Protein 5VXE (pdb70)

Secondary structure (DSSP, 8-state):
----GGGGS-SSEEEEEEEEEE-SEEEEHHHHHHHHHHHHHHHT--S-IIIIII--SEEEE-SS---HHHHHHHHHHHHHHHHT--GGG--EEEE--S--S-SSS-HHHHHHHHHT--TT-EEEE--BTBTHHHHHHHHHHHHHHHTS-SEEEEEEEE--HHHHHHHHHHT---HHHHHHHHGGGGB--EEEEEEEEEGGGSTTPPEEEEEEEEE-GGGTT---HHHHHHHHHHHHHHHHHHHHHH---GGG-SEEEE----HHHHHHHHHHHT--GGGB---HHHH-B-GGGHHHHHHHHHHHTT---TT-EEEEEEEETTTEEEEEEEE-

CATH classification: 3.40.47.10 (+1 more: 3.40.47.10)

Organism: Xanthomonas campestris pv. campestris (strain ATCC 33913 / DSM 3586 / NCPPB 528 / LMG 568 / P 25) (NCBI:txid190485)

InterPro domains:
  IPR013747 Beta-ketoacyl-[acyl-carrier-protein] synthase III, C-terminal [PF08541] (253-334)
  IPR013751 Beta-ketoacyl-[acyl-carrier-protein] synthase III, N-terminal [PF08545] (117-195)
  IPR016039 Thiolase-like [G3DSA:3.40.47.10] (1-198)
  IPR016039 Thiolase-like [G3DSA:3.40.47.10] (199-338)
  IPR016039 Thiolase-like [SSF53901] (46-338)

Structure (mmCIF, N/CA/C/O backbone):
data_5VXE
#
_entry.id   5VXE
#
_cell.length_a   89.965
_cell.length_b   89.965
_cell.length_c   69.577
_cell.angle_alpha   90.000
_cell.angle_beta   90.000
_cell.angle_gamma   120.000
#
_symmetry.space_group_name_H-M   'P 32 2 1'
#
loop_
_entity.id
_entity.type
_entity.pdbx_description
1 polymer '3-oxoacyl-[ACP] synthase III'
2 non-polymer '(2S, 3R)-3-HYDROXY-4-OXO-7,10-TRANS,TRANS-DODECADIENAMIDE'
3 non-polymer GLYCEROL
4 non-polymer 'MANGANESE (II) ION'
5 water water
#
loop_
_atom_site.group_PDB
_atom_site.id
_atom_site.type_symbol
_atom_site.label_atom_id
_atom_site.label_alt_id
_atom_site.label_comp_id
_atom_site.label_asym_id
_atom_site.label_entity_id
_atom_site.label_seq_id
_atom_site.pdbx_PDB_ins_code
_atom_site.Cartn_x
_atom_site.Cartn_y
_atom_site.Cartn_z
_atom_site.occupancy
_atom_site.B_iso_or_equiv
_atom_site.auth_seq_id
_atom_site.auth_comp_id
_atom_site.auth_asym_id
_atom_site.auth_atom_id
_atom_site.pdbx_PDB_model_num
ATOM 1 N N . LEU A 1 14 ? 45.739 -58.971 19.469 1.00 54.68 14 LEU A N 1
ATOM 2 C CA . LEU A 1 14 ? 46.946 -58.326 20.189 1.00 55.71 14 LEU A CA 1
ATOM 3 C C . LEU A 1 14 ? 47.399 -57.002 19.541 1.00 52.59 14 LEU A C 1
ATOM 4 O O . LEU A 1 14 ? 47.505 -55.993 20.196 1.00 55.60 14 LEU A O 1
ATOM 9 N N . VAL A 1 15 ? 47.759 -57.084 18.275 1.00 45.96 15 VAL A N 1
ATOM 10 C CA . VAL A 1 15 ? 48.059 -55.925 17.466 1.00 42.02 15 VAL A CA 1
ATOM 11 C C . VAL A 1 15 ? 46.779 -55.276 16.903 1.00 37.77 15 VAL A C 1
ATOM 12 O O . VAL A 1 15 ? 46.113 -55.952 16.109 1.00 39.08 15 VAL A O 1
ATOM 16 N N . PRO A 1 16 ? 46.465 -53.997 17.248 1.00 36.63 16 PRO A N 1
ATOM 17 C CA . PRO A 1 16 ? 45.362 -53.363 16.566 1.00 33.53 16 PRO A CA 1
ATOM 18 C C . PRO A 1 16 ? 45.402 -53.286 15.024 1.00 34.98 16 PRO A C 1
ATOM 19 O O . PRO A 1 16 ? 46.432 -53.035 14.420 1.00 32.19 16 PRO A O 1
ATOM 23 N N . ARG A 1 17 ? 44.193 -53.432 14.443 1.00 31.36 17 ARG A N 1
ATOM 24 C CA . ARG A 1 17 ? 43.964 -53.275 13.028 1.00 30.79 17 ARG A CA 1
ATOM 25 C C . ARG A 1 17 ? 42.658 -52.450 12.951 1.00 28.86 17 ARG A C 1
ATOM 26 O O . ARG A 1 17 ? 41.761 -52.507 13.801 1.00 29.85 17 ARG A O 1
ATOM 34 N N . GLY A 1 18 ? 42.569 -51.641 11.901 1.00 25.12 18 GLY A N 1
ATOM 35 C CA . GLY A 1 18 ? 41.370 -50.933 11.662 1.00 26.16 18 GLY A CA 1
ATOM 36 C C . GLY A 1 18 ? 40.111 -51.680 11.712 1.00 28.41 18 GLY A C 1
ATOM 37 O O . GLY A 1 18 ? 39.129 -51.251 12.387 1.00 30.07 18 GLY A O 1
ATOM 38 N N . SER A 1 19 ? 40.109 -52.848 11.123 1.00 27.23 19 SER A N 1
ATOM 39 C CA . SER A 1 19 ? 38.911 -53.531 11.014 1.00 32.66 19 SER A CA 1
ATOM 40 C C . SER A 1 19 ? 38.422 -53.969 12.357 1.00 32.83 19 SER A C 1
ATOM 41 O O . SER A 1 19 ? 37.214 -54.398 12.489 1.00 34.66 19 SER A O 1
ATOM 44 N N . HIS A 1 20 ? 39.299 -53.974 13.375 1.00 30.31 20 HIS A N 1
ATOM 45 C CA . HIS A 1 20 ? 38.862 -54.503 14.626 1.00 30.26 20 HIS A CA 1
ATOM 46 C C . HIS A 1 20 ? 37.728 -53.790 15.243 1.00 31.37 20 HIS A C 1
ATOM 47 O O . HIS A 1 20 ? 37.006 -54.451 16.049 1.00 36.81 20 HIS A O 1
ATOM 54 N N . MET A 1 21 ? 37.600 -52.511 15.054 1.00 30.04 21 MET A N 1
ATOM 55 C CA . MET A 1 21 ? 36.572 -51.799 15.743 1.00 34.90 21 MET A CA 1
ATOM 56 C C . MET A 1 21 ? 35.199 -51.872 15.043 1.00 29.52 21 MET A C 1
ATOM 57 O O . MET A 1 21 ? 34.218 -51.308 15.559 1.00 32.55 21 MET A O 1
ATOM 62 N N . LEU A 1 22 ? 35.201 -52.448 13.856 1.00 27.98 22 LEU A N 1
ATOM 63 C CA . LEU A 1 22 ? 33.948 -52.487 13.024 1.00 27.00 22 LEU A CA 1
ATOM 64 C C . LEU A 1 22 ? 33.037 -53.495 13.758 1.00 23.30 22 LEU A C 1
ATOM 65 O O . LEU A 1 22 ? 33.481 -54.458 14.263 1.00 25.18 22 LEU A O 1
ATOM 70 N N . PHE A 1 23 ? 31.734 -53.304 13.569 1.00 22.41 23 PHE A N 1
ATOM 71 C CA . PHE A 1 23 ? 30.767 -54.240 14.076 1.00 22.63 23 PHE A CA 1
ATOM 72 C C . PHE A 1 23 ? 30.626 -55.419 13.115 1.00 22.55 23 PHE A C 1
ATOM 73 O O . PHE A 1 23 ? 30.513 -55.138 11.903 1.00 26.45 23 PHE A O 1
ATOM 81 N N . GLN A 1 24 ? 30.587 -56.556 13.700 1.00 25.39 24 GLN A N 1
ATOM 82 C CA . GLN A 1 24 ? 30.499 -57.890 13.022 1.00 28.50 24 GLN A CA 1
ATOM 83 C C . GLN A 1 24 ? 29.080 -58.405 12.945 1.00 27.69 24 GLN A C 1
ATOM 84 O O . GLN A 1 24 ? 28.790 -59.262 12.065 1.00 30.15 24 GLN A O 1
ATOM 90 N N A ASN A 1 25 ? 28.226 -58.023 13.925 0.50 24.74 25 ASN A N 1
ATOM 91 N N B ASN A 1 25 ? 28.187 -57.915 13.775 0.50 24.31 25 ASN A N 1
ATOM 92 C CA A ASN A 1 25 ? 26.948 -58.715 14.209 0.50 25.79 25 ASN A CA 1
ATOM 93 C CA B ASN A 1 25 ? 26.966 -58.625 13.965 0.50 25.55 25 ASN A CA 1
ATOM 94 C C A ASN A 1 25 ? 25.794 -57.735 14.171 0.50 22.69 25 ASN A C 1
ATOM 95 C C B ASN A 1 25 ? 25.847 -57.713 14.189 0.50 22.47 25 ASN A C 1
ATOM 96 O O A ASN A 1 25 ? 24.762 -58.044 14.807 0.50 22.49 25 ASN A O 1
ATOM 97 O O B ASN A 1 25 ? 24.932 -58.044 15.004 0.50 22.07 25 ASN A O 1
ATOM 106 N N . VAL A 1 26 ? 25.911 -56.596 13.458 1.00 21.54 26 VAL A N 1
ATOM 107 C CA . VAL A 1 26 ? 24.865 -55.605 13.523 1.00 19.49 26 VAL A CA 1
ATOM 108 C C . VAL A 1 26 ? 24.303 -55.369 12.099 1.00 20.48 26 VAL A C 1
ATOM 109 O O . VAL A 1 26 ? 25.014 -55.171 11.077 1.00 20.25 26 VAL A O 1
ATOM 113 N N . SER A 1 27 ? 23.001 -55.457 11.975 1.00 20.32 27 SER A N 1
ATOM 114 C CA . SER A 1 27 ? 22.286 -55.384 10.726 1.00 20.51 27 SER A CA 1
ATOM 115 C C . SER A 1 27 ? 21.165 -54.387 10.737 1.00 20.84 27 SER A C 1
ATOM 116 O O . SER A 1 27 ? 20.669 -53.992 11.770 1.00 20.73 27 SER A O 1
ATOM 119 N N . ILE A 1 28 ? 20.654 -54.075 9.587 1.00 21.07 28 ILE A N 1
ATOM 120 C CA . ILE A 1 28 ? 19.559 -53.182 9.402 1.00 22.10 28 ILE A CA 1
ATOM 121 C C . ILE A 1 28 ? 18.329 -54.066 9.046 1.00 23.67 28 ILE A C 1
ATOM 122 O O . ILE A 1 28 ? 18.277 -54.572 7.875 1.00 26.64 28 ILE A O 1
ATOM 127 N N . ALA A 1 29 ? 17.409 -54.227 10.007 1.00 20.57 29 ALA A N 1
ATOM 128 C CA . ALA A 1 29 ? 16.234 -55.073 9.864 1.00 22.89 29 ALA A CA 1
ATOM 129 C C . ALA A 1 29 ? 15.148 -54.408 9.028 1.00 22.60 29 ALA A C 1
ATOM 130 O O . ALA A 1 29 ? 14.356 -55.085 8.349 1.00 25.11 29 ALA A O 1
ATOM 132 N N . GLY A 1 30 ? 15.000 -53.075 9.203 1.00 21.80 30 GLY A N 1
ATOM 133 C CA . GLY A 1 30 ? 13.946 -52.337 8.604 1.00 23.63 30 GLY A CA 1
ATOM 134 C C . GLY A 1 30 ? 14.304 -50.940 8.452 1.00 22.01 30 GLY A C 1
ATOM 135 O O . GLY A 1 30 ? 15.056 -50.412 9.294 1.00 21.09 30 GLY A O 1
ATOM 136 N N . LEU A 1 31 ? 13.666 -50.246 7.494 1.00 21.28 31 LEU A N 1
ATOM 137 C CA . LEU A 1 31 ? 13.956 -48.874 7.195 1.00 22.31 31 LEU A CA 1
ATOM 138 C C . LEU A 1 31 ? 12.757 -48.218 6.561 1.00 22.66 31 LEU A C 1
ATOM 139 O O . LEU A 1 31 ? 12.123 -48.846 5.706 1.00 23.07 31 LEU A O 1
ATOM 144 N N . ALA A 1 32 ? 12.370 -46.985 6.957 1.00 20.72 32 ALA A N 1
ATOM 145 C CA . ALA A 1 32 ? 11.237 -46.306 6.322 1.00 22.65 32 ALA A CA 1
ATOM 146 C C . ALA A 1 32 ? 11.471 -44.824 6.419 1.00 22.17 32 ALA A C 1
ATOM 147 O O . ALA A 1 32 ? 12.275 -44.323 7.286 1.00 21.38 32 ALA A O 1
ATOM 149 N N . HIS A 1 33 ? 10.789 -44.086 5.570 1.00 22.87 33 HIS A N 1
ATOM 150 C CA . HIS A 1 33 ? 10.701 -42.686 5.635 1.00 23.11 33 HIS A CA 1
ATOM 151 C C . HIS A 1 33 ? 9.371 -42.174 5.395 1.00 23.57 33 HIS A C 1
ATOM 152 O O . HIS A 1 33 ? 8.478 -42.955 4.857 1.00 24.49 33 HIS A O 1
ATOM 159 N N . ILE A 1 34 ? 9.153 -40.899 5.794 1.00 22.83 34 ILE A N 1
ATOM 160 C CA . ILE A 1 34 ? 7.912 -40.181 5.602 1.00 24.94 34 ILE A CA 1
ATOM 161 C C . ILE A 1 34 ? 8.252 -38.927 4.913 1.00 26.37 34 ILE A C 1
ATOM 162 O O . ILE A 1 34 ? 9.089 -38.139 5.278 1.00 25.89 34 ILE A O 1
ATOM 167 N N . ASP A 1 35 ? 7.628 -38.793 3.710 1.00 27.66 35 ASP A N 1
ATOM 168 C CA . ASP A 1 35 ? 7.708 -37.504 2.981 1.00 28.00 35 ASP A CA 1
ATOM 169 C C . ASP A 1 35 ? 6.703 -36.564 3.548 1.00 28.13 35 ASP A C 1
ATOM 170 O O . ASP A 1 35 ? 5.473 -36.966 3.621 1.00 28.23 35 ASP A O 1
ATOM 175 N N . ALA A 1 36 ? 7.051 -35.355 3.928 1.00 26.24 36 ALA A N 1
ATOM 176 C CA . ALA A 1 36 ? 6.040 -34.434 4.384 1.00 28.01 36 ALA A CA 1
ATOM 177 C C . ALA A 1 36 ? 5.195 -34.038 3.158 1.00 31.26 36 ALA A C 1
ATOM 178 O O . ALA A 1 36 ? 5.733 -33.993 2.054 1.00 29.69 36 ALA A O 1
ATOM 180 N N . PRO A 1 37 ? 3.884 -33.779 3.364 1.00 30.62 37 PRO A N 1
ATOM 181 C CA . PRO A 1 37 ? 3.002 -33.754 2.180 1.00 34.70 37 PRO A CA 1
ATOM 182 C C . PRO A 1 37 ? 2.999 -32.497 1.383 1.00 37.60 37 PRO A C 1
ATOM 183 O O . PRO A 1 37 ? 2.709 -32.554 0.163 1.00 41.80 37 PRO A O 1
ATOM 187 N N . HIS A 1 38 ? 3.242 -31.372 2.001 1.00 35.51 38 HIS A N 1
ATOM 188 C CA . HIS A 1 38 ? 2.940 -30.115 1.395 1.00 38.91 38 HIS A CA 1
ATOM 189 C C . HIS A 1 38 ? 4.171 -29.456 0.633 1.00 38.94 38 HIS A C 1
ATOM 190 O O . HIS A 1 38 ? 5.162 -29.251 1.228 1.00 36.74 38 HIS A O 1
ATOM 197 N N . THR A 1 39 ? 4.006 -29.107 -0.650 1.00 38.07 39 THR A N 1
ATOM 198 C CA . THR A 1 39 ? 5.058 -28.459 -1.353 1.00 40.99 39 THR A CA 1
ATOM 199 C C . THR A 1 39 ? 4.968 -26.963 -1.259 1.00 41.06 39 THR A C 1
ATOM 200 O O . THR A 1 39 ? 3.957 -26.394 -1.693 1.00 41.37 39 THR A O 1
ATOM 204 N N . LEU A 1 40 ? 6.045 -26.327 -0.864 1.00 40.70 40 LEU A N 1
ATOM 205 C CA . LEU A 1 40 ? 6.193 -24.933 -0.825 1.00 41.31 40 LEU A CA 1
ATOM 206 C C . LEU A 1 40 ? 7.394 -24.578 -1.754 1.00 43.02 40 LEU A C 1
ATOM 207 O O . LEU A 1 40 ? 8.509 -25.013 -1.573 1.00 39.17 40 LEU A O 1
ATOM 212 N N . THR A 1 41 ? 7.094 -23.897 -2.854 1.00 44.69 41 THR A N 1
ATOM 213 C CA . THR A 1 41 ? 8.089 -23.536 -3.889 1.00 43.84 41 THR A CA 1
ATOM 214 C C . THR A 1 41 ? 8.900 -22.335 -3.468 1.00 44.20 41 THR A C 1
ATOM 215 O O . THR A 1 41 ? 8.517 -21.527 -2.614 1.00 41.21 41 THR A O 1
ATOM 219 N N . SER A 1 42 ? 10.159 -22.246 -3.970 1.00 42.81 42 SER A N 1
ATOM 220 C CA . SER A 1 42 ? 10.962 -21.044 -3.589 1.00 45.57 42 SER A CA 1
ATOM 221 C C . SER A 1 42 ? 10.380 -19.718 -4.290 1.00 49.73 42 SER A C 1
ATOM 222 O O . SER A 1 42 ? 10.520 -18.551 -3.799 1.00 48.61 42 SER A O 1
ATOM 225 N N . LYS A 1 43 ? 9.669 -20.010 -5.369 1.00 51.21 43 LYS A N 1
ATOM 226 C CA . LYS A 1 43 ? 8.967 -18.933 -6.228 1.00 57.15 43 LYS A CA 1
ATOM 227 C C . LYS A 1 43 ? 7.948 -18.221 -5.348 1.00 58.36 43 LYS A C 1
ATOM 228 O O . LYS A 1 43 ? 7.836 -16.965 -5.369 1.00 63.77 43 LYS A O 1
ATOM 234 N N . GLU A 1 44 ? 7.209 -19.027 -4.557 1.00 56.00 44 GLU A N 1
ATOM 235 C CA . GLU A 1 44 ? 6.127 -18.452 -3.790 1.00 57.07 44 GLU A CA 1
ATOM 236 C C . GLU A 1 44 ? 6.798 -17.681 -2.616 1.00 56.63 44 GLU A C 1
ATOM 237 O O . GLU A 1 44 ? 6.406 -16.652 -2.198 1.00 55.04 44 GLU A O 1
ATOM 243 N N . ILE A 1 45 ? 7.814 -18.239 -2.003 1.00 51.14 45 ILE A N 1
ATOM 244 C CA . ILE A 1 45 ? 8.483 -17.517 -0.891 1.00 50.49 45 ILE A CA 1
ATOM 245 C C . ILE A 1 45 ? 8.979 -16.142 -1.400 1.00 54.34 45 ILE A C 1
ATOM 246 O O . ILE A 1 45 ? 8.970 -15.115 -0.676 1.00 55.49 45 ILE A O 1
ATOM 251 N N . ASN A 1 46 ? 9.507 -16.190 -2.607 1.00 56.36 46 ASN A N 1
ATOM 252 C CA . ASN A 1 46 ? 10.203 -15.031 -3.153 1.00 58.07 46 ASN A CA 1
ATOM 253 C C . ASN A 1 46 ? 9.205 -13.868 -3.347 1.00 61.74 46 ASN A C 1
ATOM 254 O O . ASN A 1 46 ? 9.581 -12.686 -3.239 1.00 66.15 4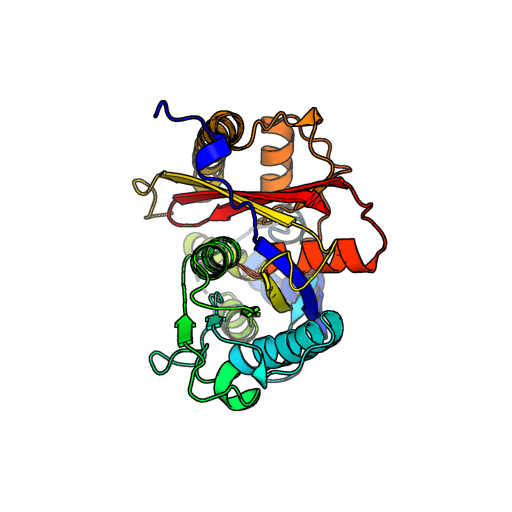6 ASN A O 1
ATOM 259 N N . GLU A 1 47 ? 7.982 -14.206 -3.663 1.00 63.62 47 GLU A N 1
ATOM 260 C CA . GLU A 1 47 ? 6.964 -13.143 -3.827 1.00 72.64 47 GLU A CA 1
ATOM 261 C C . GLU A 1 47 ? 6.667 -12.477 -2.476 1.00 70.75 47 GLU A C 1
ATOM 262 O O . GLU A 1 47 ? 6.369 -11.320 -2.359 1.00 74.16 47 GLU A O 1
ATOM 268 N N . ARG A 1 48 ? 6.773 -13.231 -1.437 1.00 69.53 48 ARG A N 1
ATOM 269 C CA . ARG A 1 48 ? 6.552 -12.679 -0.128 1.00 72.01 48 ARG A CA 1
ATOM 270 C C . ARG A 1 48 ? 7.762 -11.843 0.277 1.00 68.70 48 ARG A C 1
ATOM 271 O O . ARG A 1 48 ? 7.610 -10.792 0.921 1.00 71.18 48 ARG A O 1
ATOM 279 N N . LEU A 1 49 ? 8.968 -12.253 -0.173 1.00 62.49 49 LEU A N 1
ATOM 280 C CA . LEU A 1 49 ? 10.131 -11.525 0.196 1.00 59.61 49 LEU A CA 1
ATOM 281 C C . LEU A 1 49 ? 10.423 -10.316 -0.769 1.00 63.28 49 LEU A C 1
ATOM 282 O O . LEU A 1 49 ? 11.326 -9.537 -0.423 1.00 61.38 49 LEU A O 1
ATOM 287 N N . GLN A 1 50 ? 9.752 -10.281 -1.934 1.00 65.00 50 GLN A N 1
ATOM 288 C CA . GLN A 1 50 ? 10.126 -9.339 -3.018 1.00 71.06 50 GLN A CA 1
ATOM 289 C C . GLN A 1 50 ? 10.321 -7.963 -2.471 1.00 72.97 50 GLN A C 1
ATOM 290 O O . GLN A 1 50 ? 11.434 -7.448 -2.527 1.00 69.75 50 GLN A O 1
ATOM 296 N N . PRO A 1 51 ? 9.275 -7.421 -1.837 1.00 70.03 51 PRO A N 1
ATOM 297 C CA . PRO A 1 51 ? 9.401 -6.024 -1.434 1.00 75.49 51 PRO A CA 1
ATOM 298 C C . PRO A 1 51 ? 10.651 -5.759 -0.542 1.00 76.85 51 PRO A C 1
ATOM 299 O O . PRO A 1 51 ? 11.301 -4.705 -0.701 1.00 76.59 51 PRO A O 1
ATOM 303 N N . THR A 1 52 ? 11.049 -6.719 0.308 1.00 72.25 52 THR A N 1
ATOM 304 C CA . THR A 1 52 ? 12.298 -6.533 1.118 1.00 72.77 52 THR A CA 1
ATOM 305 C C . THR A 1 52 ? 13.653 -6.863 0.285 1.00 74.61 52 THR A C 1
ATOM 306 O O . THR A 1 52 ? 14.801 -6.313 0.582 1.00 76.54 52 THR A O 1
ATOM 310 N N . TYR A 1 53 ? 13.526 -7.724 -0.758 1.00 74.12 53 TYR A N 1
ATOM 311 C CA . TYR A 1 53 ? 14.586 -7.821 -1.813 1.00 71.54 53 TYR A CA 1
ATOM 312 C C . TYR A 1 53 ? 14.747 -6.365 -2.356 1.00 73.52 53 TYR A C 1
ATOM 313 O O . TYR A 1 53 ? 15.866 -5.811 -2.383 1.00 79.35 53 TYR A O 1
ATOM 322 N N . ASP A 1 54 ? 13.626 -5.754 -2.701 1.00 74.55 54 ASP A N 1
ATOM 323 C CA . ASP A 1 54 ? 13.631 -4.393 -3.337 1.00 74.51 54 ASP A CA 1
ATOM 324 C C . ASP A 1 54 ? 14.256 -3.368 -2.431 1.00 77.12 54 ASP A C 1
ATOM 325 O O . ASP A 1 54 ? 15.315 -2.863 -2.776 1.00 84.35 54 ASP A O 1
ATOM 330 N N . ARG A 1 55 ? 13.673 -3.142 -1.260 1.00 82.27 55 ARG A N 1
ATOM 331 C CA . ARG A 1 55 ? 14.214 -2.272 -0.150 1.00 86.09 55 ARG A CA 1
ATOM 332 C C . ARG A 1 55 ? 15.714 -2.447 0.174 1.00 84.94 55 ARG A C 1
ATOM 333 O O . ARG A 1 55 ? 16.453 -1.431 0.243 1.00 87.10 55 ARG A O 1
ATOM 341 N N . LEU A 1 56 ? 16.211 -3.687 0.329 1.00 82.18 56 LEU A N 1
ATOM 342 C CA . LEU A 1 56 ? 17.647 -3.821 0.609 1.00 78.22 56 LEU A CA 1
ATOM 343 C C . LEU A 1 56 ? 18.500 -3.590 -0.637 1.00 76.60 56 LEU A C 1
ATOM 344 O O . LEU A 1 56 ? 19.712 -3.481 -0.499 1.00 73.45 56 LEU A O 1
ATOM 349 N N . GLY A 1 57 ? 17.886 -3.543 -1.838 1.00 77.03 57 GLY A N 1
ATOM 350 C CA . GLY A 1 57 ? 18.590 -3.473 -3.121 1.00 78.02 57 GLY A CA 1
ATOM 351 C C . GLY A 1 57 ? 19.381 -4.705 -3.554 1.00 76.05 57 GLY A C 1
ATOM 352 O O . GLY A 1 57 ? 20.534 -4.602 -4.024 1.00 71.68 57 GLY A O 1
ATOM 353 N N . ILE A 1 58 ? 18.797 -5.894 -3.354 1.00 75.81 58 ILE A N 1
ATOM 354 C CA . ILE A 1 58 ? 19.441 -7.177 -3.666 1.00 73.74 58 ILE A CA 1
ATOM 355 C C . ILE A 1 58 ? 18.610 -7.876 -4.775 1.00 74.81 58 ILE A C 1
ATOM 356 O O . ILE A 1 58 ? 17.466 -8.298 -4.552 1.00 78.81 58 ILE A O 1
ATOM 361 N N . LYS A 1 59 ? 19.217 -7.994 -5.966 1.00 73.65 59 LYS A N 1
ATOM 362 C CA . LYS A 1 59 ? 18.521 -8.479 -7.184 1.00 75.49 59 LYS A CA 1
ATOM 363 C C . LYS A 1 59 ? 18.671 -9.989 -7.501 1.00 71.37 59 LYS A C 1
ATOM 364 O O . LYS A 1 59 ? 18.159 -10.506 -8.522 1.00 70.96 59 LYS A O 1
ATOM 370 N N . THR A 1 60 ? 19.400 -10.666 -6.603 1.00 66.17 60 THR A N 1
ATOM 371 C CA . THR A 1 60 ? 19.833 -12.046 -6.715 1.00 59.80 60 THR A CA 1
ATOM 372 C C . THR A 1 60 ? 18.728 -12.944 -6.039 1.00 59.81 60 THR A C 1
ATOM 373 O O . THR A 1 60 ? 18.380 -12.616 -4.884 1.00 57.42 60 THR A O 1
ATOM 377 N N . ASP A 1 61 ? 18.192 -13.983 -6.752 1.00 57.77 61 ASP A N 1
ATOM 378 C CA . ASP A 1 61 ? 17.364 -15.097 -6.135 1.00 55.00 61 ASP A CA 1
ATOM 379 C C . ASP A 1 61 ? 18.339 -15.954 -5.285 1.00 51.57 61 ASP A C 1
ATOM 380 O O . ASP A 1 61 ? 18.950 -16.938 -5.762 1.00 50.73 61 ASP A O 1
ATOM 385 N N . VAL A 1 62 ? 18.549 -15.540 -4.013 1.00 49.93 62 VAL A N 1
ATOM 386 C CA . VAL A 1 62 ? 19.485 -16.246 -3.179 1.00 48.33 62 VAL A CA 1
ATOM 387 C C . VAL A 1 62 ? 19.109 -17.722 -2.979 1.00 45.01 62 VAL A C 1
ATOM 388 O O . VAL A 1 62 ? 19.978 -18.533 -3.108 1.00 41.76 62 VAL A O 1
ATOM 392 N N . LEU A 1 63 ? 17.855 -18.056 -2.739 1.00 44.50 63 LEU A N 1
ATOM 393 C CA . LEU A 1 63 ? 17.382 -19.464 -2.525 1.00 43.68 63 LEU A CA 1
ATOM 394 C C . LEU A 1 63 ? 17.444 -20.231 -3.832 1.00 44.19 63 LEU A C 1
ATOM 395 O O . LEU A 1 63 ? 18.016 -21.310 -3.879 1.00 41.30 63 LEU A O 1
ATOM 400 N N . GLY A 1 64 ? 16.889 -19.716 -4.872 1.00 43.74 64 GLY A N 1
ATOM 401 C CA . GLY A 1 64 ? 16.853 -20.485 -6.148 1.00 46.07 64 GLY A CA 1
ATOM 402 C C . GLY A 1 64 ? 18.186 -20.581 -6.957 1.00 45.91 64 GLY A C 1
ATOM 403 O O . GLY A 1 64 ? 18.584 -21.693 -7.476 1.00 45.64 64 GLY A O 1
ATOM 404 N N A ASP A 1 65 ? 18.897 -19.441 -6.963 0.70 47.29 65 ASP A N 1
ATOM 405 N N B ASP A 1 65 ? 18.975 -19.516 -7.062 0.30 46.79 65 ASP A N 1
ATOM 406 C CA A ASP A 1 65 ? 20.132 -19.295 -7.732 0.70 48.08 65 ASP A CA 1
ATOM 407 C CA B ASP A 1 65 ? 20.255 -19.726 -7.775 0.30 46.51 65 ASP A CA 1
ATOM 408 C C A ASP A 1 65 ? 21.496 -19.484 -7.007 0.70 46.17 65 ASP A C 1
ATOM 409 C C B ASP A 1 65 ? 21.542 -19.382 -7.020 0.30 45.30 65 ASP A C 1
ATOM 410 O O A ASP A 1 65 ? 22.514 -19.754 -7.647 0.70 48.49 65 ASP A O 1
ATOM 411 O O B ASP A 1 65 ? 22.540 -19.154 -7.666 0.30 46.13 65 ASP A O 1
ATOM 420 N N . VAL A 1 66 ? 21.544 -19.370 -5.679 1.00 44.41 66 VAL A N 1
ATOM 421 C CA . VAL A 1 66 ? 22.786 -19.526 -4.909 1.00 41.01 66 VAL A CA 1
ATOM 422 C C . VAL A 1 66 ? 22.606 -20.916 -4.242 1.00 39.25 66 VAL A C 1
ATOM 423 O O . VAL A 1 66 ? 23.333 -21.843 -4.537 1.00 38.66 66 VAL A O 1
ATOM 427 N N . ALA A 1 67 ? 21.577 -21.074 -3.410 1.00 39.05 67 ALA A N 1
ATOM 428 C CA . ALA A 1 67 ? 21.311 -22.416 -2.724 1.00 37.07 67 ALA A CA 1
ATOM 429 C C . ALA A 1 67 ? 20.907 -23.553 -3.679 1.00 36.09 67 ALA A C 1
ATOM 430 O O . ALA A 1 67 ? 21.239 -24.726 -3.388 1.00 38.80 67 ALA A O 1
ATOM 432 N N . GLY A 1 68 ? 20.168 -23.273 -4.766 1.00 38.29 68 GLY A N 1
ATOM 433 C CA . GLY A 1 68 ? 19.658 -24.426 -5.597 1.00 36.22 68 GLY A CA 1
ATOM 434 C C . GLY A 1 68 ? 18.457 -25.248 -5.128 1.00 37.09 68 GLY A C 1
ATOM 435 O O . GLY A 1 68 ? 18.318 -26.460 -5.408 1.00 36.70 68 GLY A O 1
ATOM 436 N N . ILE A 1 69 ? 17.581 -24.576 -4.386 1.00 38.38 69 ILE A N 1
ATOM 437 C CA . ILE A 1 69 ? 16.407 -25.210 -3.858 1.00 35.69 69 ILE A CA 1
ATOM 438 C C . ILE A 1 69 ? 15.268 -24.653 -4.605 1.00 37.95 69 ILE A C 1
ATOM 439 O O . ILE A 1 69 ? 14.965 -23.462 -4.442 1.00 38.39 69 ILE A O 1
ATOM 444 N N . HIS A 1 70 ? 14.559 -25.551 -5.264 1.00 38.09 70 HIS A N 1
ATOM 445 C CA . HIS A 1 70 ? 13.335 -25.212 -5.975 1.00 41.76 70 HIS A CA 1
ATOM 446 C C . HIS A 1 70 ? 12.099 -25.257 -5.101 1.00 39.94 70 HIS A C 1
ATOM 447 O O . HIS A 1 70 ? 11.142 -24.512 -5.347 1.00 40.92 70 HIS A O 1
ATOM 454 N N . ALA A 1 71 ? 12.093 -26.191 -4.082 1.00 37.86 71 ALA A N 1
ATOM 455 C CA . ALA A 1 71 ? 10.973 -26.384 -3.226 1.00 35.67 71 ALA A CA 1
ATOM 456 C C . ALA A 1 71 ? 11.443 -27.152 -1.994 1.00 34.87 71 ALA A C 1
ATOM 457 O O . ALA A 1 71 ? 12.514 -27.731 -2.008 1.00 34.02 71 ALA A O 1
ATOM 459 N N . ARG A 1 72 ? 10.608 -27.099 -0.981 1.00 33.35 72 ARG A N 1
ATOM 460 C CA . ARG A 1 72 ? 10.816 -27.918 0.236 1.00 31.44 72 ARG A CA 1
ATOM 461 C C . ARG A 1 72 ? 9.451 -28.495 0.604 1.00 31.19 72 ARG A C 1
ATOM 462 O O . ARG A 1 72 ? 8.376 -27.983 0.141 1.00 33.05 72 ARG A O 1
ATOM 470 N N . ARG A 1 73 ? 9.453 -29.577 1.407 1.00 32.30 73 ARG A N 1
ATOM 471 C CA . ARG A 1 73 ? 8.219 -30.079 1.927 1.00 30.87 73 ARG A CA 1
ATOM 472 C C . ARG A 1 73 ? 7.906 -29.590 3.344 1.00 30.32 73 ARG A C 1
ATOM 473 O O . ARG A 1 73 ? 8.843 -29.566 4.183 1.00 28.78 73 ARG A O 1
ATOM 481 N N . LEU A 1 74 ? 6.594 -29.284 3.590 1.00 29.26 74 LEU A N 1
ATOM 482 C CA . LEU A 1 74 ? 6.186 -28.845 4.900 1.00 29.31 74 LEU A CA 1
ATOM 483 C C . LEU A 1 74 ? 5.091 -29.755 5.368 1.00 27.37 74 LEU A C 1
ATOM 484 O O . LEU A 1 74 ? 4.541 -30.538 4.552 1.00 31.28 74 LEU A O 1
ATOM 489 N N . TRP A 1 75 ? 4.824 -29.853 6.660 1.00 26.36 75 TRP A N 1
ATOM 490 C CA . TRP A 1 75 ? 3.667 -30.570 7.183 1.00 26.00 75 TRP A CA 1
ATOM 491 C C . TRP A 1 75 ? 2.342 -29.719 6.874 1.00 28.84 75 TRP A C 1
ATOM 492 O O . TRP A 1 75 ? 2.427 -28.551 6.806 1.00 30.79 75 TRP A O 1
ATOM 503 N N . ASP A 1 76 ? 1.209 -30.371 6.690 1.00 29.63 76 ASP A N 1
ATOM 504 C CA . ASP A 1 76 ? -0.064 -29.686 6.464 1.00 31.13 76 ASP A CA 1
ATOM 505 C C . ASP A 1 76 ? -0.642 -29.282 7.805 1.00 30.99 76 ASP A C 1
ATOM 506 O O . ASP A 1 76 ? -1.507 -28.338 7.850 1.00 33.42 76 ASP A O 1
ATOM 511 N N . GLN A 1 77 ? -0.325 -29.977 8.870 1.00 28.54 77 GLN A N 1
ATOM 512 C CA . GLN A 1 77 ? -0.915 -29.753 10.202 1.00 30.21 77 GLN A CA 1
ATOM 513 C C . GLN A 1 77 ? 0.177 -29.515 11.239 1.00 27.14 77 GLN A C 1
ATOM 514 O O . GLN A 1 77 ? 1.321 -29.420 10.899 1.00 28.86 77 GLN A O 1
ATOM 520 N N . ASP A 1 78 ? -0.232 -29.266 12.439 1.00 27.98 78 ASP A N 1
ATOM 521 C CA . ASP A 1 78 ? 0.807 -29.017 13.524 1.00 27.90 78 ASP A CA 1
ATOM 522 C C . ASP A 1 78 ? 1.405 -30.346 14.051 1.00 25.28 78 ASP A C 1
ATOM 523 O O . ASP A 1 78 ? 1.105 -30.741 15.148 1.00 25.33 78 ASP A O 1
ATOM 528 N N . VAL A 1 79 ? 2.219 -30.912 13.190 1.00 25.68 79 VAL A N 1
ATOM 529 C CA . VAL A 1 79 ? 2.873 -32.141 13.500 1.00 25.47 79 VAL A CA 1
ATOM 530 C C . VAL A 1 79 ? 4.057 -31.918 14.448 1.00 25.47 79 VAL A C 1
ATOM 531 O O . VAL A 1 79 ? 4.935 -31.077 14.113 1.00 27.55 79 VAL A O 1
ATOM 535 N N . GLN A 1 80 ? 4.019 -32.661 15.548 1.00 23.82 80 GLN A N 1
ATOM 536 C CA . GLN A 1 80 ? 5.183 -32.547 16.482 1.00 24.88 80 GLN A CA 1
ATOM 537 C C . GLN A 1 80 ? 6.261 -33.490 15.940 1.00 22.87 80 GLN A C 1
ATOM 538 O O . GLN A 1 80 ? 6.015 -34.526 15.274 1.00 21.34 80 GLN A O 1
ATOM 544 N N . ALA A 1 81 ? 7.557 -33.231 16.296 1.00 19.39 81 ALA A N 1
ATOM 545 C CA . ALA A 1 81 ? 8.556 -34.153 15.959 1.00 18.62 81 ALA A CA 1
ATOM 546 C C . ALA A 1 81 ? 8.212 -35.587 16.388 1.00 15.52 81 ALA A C 1
ATOM 547 O O . ALA A 1 81 ? 8.467 -36.534 15.547 1.00 17.82 81 ALA A O 1
ATOM 549 N N . SER A 1 82 ? 7.736 -35.766 17.567 1.00 15.90 82 SER A N 1
ATOM 550 C CA . SER A 1 82 ? 7.437 -37.101 18.075 1.00 16.00 82 SER A CA 1
ATOM 551 C C . SER A 1 82 ? 6.364 -37.820 17.156 1.00 17.87 82 SER A C 1
ATOM 552 O O . SER A 1 82 ? 6.381 -39.010 17.027 1.00 16.71 82 SER A O 1
ATOM 555 N N . ASP A 1 83 ? 5.403 -37.042 16.667 1.00 17.67 83 ASP A N 1
ATOM 556 C CA . ASP A 1 83 ? 4.342 -37.664 15.777 1.00 19.19 83 ASP A CA 1
ATOM 557 C C . ASP A 1 83 ? 4.929 -38.141 14.506 1.00 18.18 83 ASP A C 1
ATOM 558 O O . ASP A 1 83 ? 4.645 -39.191 14.088 1.00 20.70 83 ASP A O 1
ATOM 563 N N . ALA A 1 84 ? 5.826 -37.377 13.877 1.00 19.43 84 ALA A N 1
ATOM 564 C CA . ALA A 1 84 ? 6.416 -37.680 12.638 1.00 20.44 84 ALA A CA 1
ATOM 565 C C . ALA A 1 84 ? 7.319 -38.906 12.854 1.00 20.60 84 ALA A C 1
ATOM 566 O O . ALA A 1 84 ? 7.407 -39.777 12.028 1.00 19.41 84 ALA A O 1
ATOM 568 N N . ALA A 1 85 ? 8.094 -38.833 13.942 1.00 18.94 85 ALA A N 1
ATOM 569 C CA . ALA A 1 85 ? 8.966 -40.003 14.272 1.00 17.57 85 ALA A CA 1
ATOM 570 C C . ALA A 1 85 ? 8.159 -41.262 14.501 1.00 16.70 85 ALA A C 1
ATOM 571 O O . ALA A 1 85 ? 8.575 -42.339 14.130 1.00 19.03 85 ALA A O 1
ATOM 573 N N . THR A 1 86 ? 7.044 -41.128 15.163 1.00 17.29 86 THR A N 1
ATOM 574 C CA . THR A 1 86 ? 6.192 -42.293 15.495 1.00 17.32 86 THR A CA 1
ATOM 575 C C . THR A 1 86 ? 5.668 -42.923 14.166 1.00 18.38 86 THR A C 1
ATOM 576 O O . THR A 1 86 ? 5.709 -44.105 13.932 1.00 20.60 86 THR A O 1
ATOM 580 N N . GLN A 1 87 ? 5.228 -42.093 13.227 1.00 19.69 87 GLN A N 1
ATOM 581 C CA . GLN A 1 87 ? 4.768 -42.555 11.921 1.00 21.50 87 GLN A CA 1
ATOM 582 C C . GLN A 1 87 ? 5.810 -43.317 11.171 1.00 22.10 87 GLN A C 1
ATOM 583 O O . GLN A 1 87 ? 5.583 -44.477 10.627 1.00 24.06 87 GLN A O 1
ATOM 589 N N . ALA A 1 88 ? 7.036 -42.726 11.128 1.00 19.52 88 ALA A N 1
ATOM 590 C CA . ALA A 1 88 ? 8.109 -43.378 10.526 1.00 19.85 88 ALA A CA 1
ATOM 591 C C . ALA A 1 88 ? 8.444 -44.721 11.205 1.00 18.51 88 ALA A C 1
ATOM 592 O O . ALA A 1 88 ? 8.679 -45.729 10.539 1.00 20.54 88 ALA A O 1
ATOM 594 N N . ALA A 1 89 ? 8.435 -44.735 12.468 1.00 18.40 89 ALA A N 1
ATOM 595 C CA . ALA A 1 89 ? 8.730 -45.980 13.277 1.00 18.01 89 ALA A CA 1
ATOM 596 C C . ALA A 1 89 ? 7.730 -47.073 13.008 1.00 18.05 89 ALA A C 1
ATOM 597 O O . ALA A 1 89 ? 8.103 -48.203 12.802 1.00 19.40 89 ALA A O 1
ATOM 599 N N . ARG A 1 90 ? 6.440 -46.722 12.951 1.00 19.25 90 ARG A N 1
ATOM 600 C CA . ARG A 1 90 ? 5.411 -47.774 12.611 1.00 21.14 90 ARG A CA 1
ATOM 601 C C . ARG A 1 90 ? 5.741 -48.436 11.268 1.00 21.19 90 ARG A C 1
ATOM 602 O O . ARG A 1 90 ? 5.641 -49.640 11.091 1.00 21.74 90 ARG A O 1
ATOM 610 N N . LYS A 1 91 ? 6.139 -47.630 10.301 1.00 22.07 91 LYS A N 1
ATOM 611 C CA . LYS A 1 91 ? 6.501 -48.108 8.946 1.00 24.47 91 LYS A CA 1
ATOM 612 C C . LYS A 1 91 ? 7.721 -48.932 8.918 1.00 22.04 91 LYS A C 1
ATOM 613 O O . LYS A 1 91 ? 7.741 -49.928 8.265 1.00 24.98 91 LYS A O 1
ATOM 619 N N . ALA A 1 92 ? 8.741 -48.518 9.718 1.00 20.51 92 ALA A N 1
ATOM 620 C CA . ALA A 1 92 ? 9.912 -49.335 9.846 1.00 19.95 92 ALA A CA 1
ATOM 621 C C . ALA A 1 92 ? 9.711 -50.706 10.528 1.00 19.75 92 ALA A C 1
ATOM 622 O O . ALA A 1 92 ? 10.349 -51.633 10.111 1.00 21.62 92 ALA A O 1
ATOM 624 N N . LEU A 1 93 ? 8.887 -50.773 11.490 1.00 20.40 93 LEU A N 1
ATOM 625 C CA . LEU A 1 93 ? 8.564 -52.046 12.127 1.00 21.88 93 LEU A CA 1
ATOM 626 C C . LEU A 1 93 ? 7.893 -52.995 11.118 1.00 24.59 93 LEU A C 1
ATOM 627 O O . LEU A 1 93 ? 8.177 -54.180 11.054 1.00 24.26 93 LEU A O 1
ATOM 632 N N . ILE A 1 94 ? 6.968 -52.404 10.326 1.00 24.41 94 ILE A N 1
ATOM 633 C CA . ILE A 1 94 ? 6.398 -53.201 9.181 1.00 27.59 94 ILE A CA 1
ATOM 634 C C . ILE A 1 94 ? 7.402 -53.699 8.211 1.00 28.53 94 ILE A C 1
ATOM 635 O O . ILE A 1 94 ? 7.397 -54.942 7.863 1.00 29.84 94 ILE A O 1
ATOM 640 N N . ASP A 1 95 ? 8.413 -52.850 7.876 1.00 26.67 95 ASP A N 1
ATOM 641 C CA . ASP A 1 95 ? 9.412 -53.203 6.974 1.00 26.92 95 ASP A CA 1
ATOM 642 C C . ASP A 1 95 ? 10.242 -54.319 7.530 1.00 27.64 95 ASP A C 1
ATOM 643 O O . ASP A 1 95 ? 10.615 -55.212 6.786 1.00 28.87 95 ASP A O 1
ATOM 648 N N . ALA A 1 96 ? 10.501 -54.341 8.842 1.00 24.36 96 ALA A N 1
ATOM 649 C CA . ALA A 1 96 ? 11.226 -55.381 9.513 1.00 25.90 96 ALA A CA 1
ATOM 650 C C . ALA A 1 96 ? 10.387 -56.573 9.878 1.00 26.64 96 ALA A C 1
ATOM 651 O O . ALA A 1 96 ? 10.945 -57.605 10.176 1.00 28.71 96 ALA A O 1
ATOM 653 N N . ASN A 1 97 ? 9.090 -56.462 9.755 1.00 29.20 97 ASN A N 1
ATOM 654 C CA . ASN A 1 97 ? 8.161 -57.557 10.029 1.00 31.02 97 ASN A CA 1
ATOM 655 C C . ASN A 1 97 ? 8.324 -57.973 11.512 1.00 33.03 97 ASN A C 1
ATOM 656 O O . ASN A 1 97 ? 8.432 -59.189 11.792 1.00 31.21 97 ASN A O 1
ATOM 661 N N . ILE A 1 98 ? 8.423 -56.971 12.440 1.00 30.24 98 ILE A N 1
ATOM 662 C CA . ILE A 1 98 ? 8.487 -57.312 13.891 1.00 31.52 98 ILE A CA 1
ATOM 663 C C . ILE A 1 98 ? 7.578 -56.442 14.641 1.00 29.87 98 ILE A C 1
ATOM 664 O O . ILE A 1 98 ? 7.186 -55.358 14.122 1.00 30.25 98 ILE A O 1
ATOM 669 N N . GLY A 1 99 ? 7.109 -56.926 15.781 1.00 26.72 99 GLY A N 1
ATOM 670 C CA . GLY A 1 99 ? 6.303 -56.082 16.558 1.00 26.57 99 GLY A CA 1
ATOM 671 C C . GLY A 1 99 ? 7.139 -55.259 17.545 1.00 25.17 99 GLY A C 1
ATOM 672 O O . GLY A 1 99 ? 8.298 -55.540 17.834 1.00 23.96 99 GLY A O 1
ATOM 673 N N . ILE A 1 100 ? 6.522 -54.250 18.084 1.00 24.01 100 ILE A N 1
ATOM 674 C CA . ILE A 1 100 ? 7.207 -53.314 19.067 1.00 22.93 100 ILE A CA 1
ATOM 675 C C . ILE A 1 100 ? 7.758 -53.966 20.270 1.00 22.67 100 ILE A C 1
ATOM 676 O O . ILE A 1 100 ? 8.742 -53.545 20.861 1.00 19.22 100 ILE A O 1
ATOM 681 N N . GLU A 1 101 ? 7.132 -55.125 20.635 1.00 22.46 101 GLU A N 1
ATOM 682 C CA . GLU A 1 101 ? 7.623 -55.887 21.832 1.00 22.93 101 GLU A CA 1
ATOM 683 C C . GLU A 1 101 ? 9.119 -56.362 21.748 1.00 22.94 101 GLU A C 1
ATOM 684 O O . GLU A 1 101 ? 9.756 -56.601 22.761 1.00 25.63 101 GLU A O 1
ATOM 690 N N . LYS A 1 102 ? 9.655 -56.415 20.555 1.00 21.98 102 LYS A N 1
ATOM 691 C CA . LYS A 1 102 ? 10.982 -56.871 20.308 1.00 23.18 102 LYS A CA 1
ATOM 692 C C . LYS A 1 102 ? 11.990 -55.757 20.549 1.00 21.33 102 LYS A C 1
ATOM 693 O O . LYS A 1 102 ? 13.209 -56.129 20.719 1.00 22.63 102 LYS A O 1
ATOM 699 N N . ILE A 1 103 ? 11.519 -54.522 20.664 1.00 19.63 103 ILE A N 1
ATOM 700 C CA . ILE A 1 103 ? 12.510 -53.410 20.679 1.00 18.19 103 ILE A CA 1
ATOM 701 C C . ILE A 1 103 ? 12.993 -53.207 22.154 1.00 17.51 103 ILE A C 1
ATOM 702 O O . ILE A 1 103 ? 12.180 -52.936 23.073 1.00 18.00 103 ILE A O 1
ATOM 707 N N . GLY A 1 104 ? 14.322 -53.161 22.280 1.00 16.73 104 GLY A N 1
ATOM 708 C CA . GLY A 1 104 ? 15.018 -53.032 23.547 1.00 16.84 104 GLY A CA 1
ATOM 709 C C . GLY A 1 104 ? 15.581 -51.654 23.784 1.00 15.46 104 GLY A C 1
ATOM 710 O O . GLY A 1 104 ? 16.002 -51.348 24.934 1.00 16.02 104 GLY A O 1
ATOM 711 N N . LEU A 1 105 ? 15.649 -50.904 22.720 1.00 14.84 105 LEU A N 1
ATOM 712 C CA . LEU A 1 105 ? 16.216 -49.543 22.736 1.00 15.06 105 LEU A CA 1
ATOM 713 C C . LEU A 1 105 ? 15.558 -48.697 21.705 1.00 14.27 105 LEU A C 1
ATOM 714 O O . LEU A 1 105 ? 15.403 -49.131 20.577 1.00 15.04 105 LEU A O 1
ATOM 719 N N . LEU A 1 106 ? 15.240 -47.464 22.021 1.00 14.10 106 LEU A N 1
ATOM 720 C CA . LEU A 1 106 ? 14.684 -46.490 21.066 1.00 12.67 106 LEU A CA 1
ATOM 721 C C . LEU A 1 106 ? 15.419 -45.149 21.303 1.00 12.79 106 LEU A C 1
ATOM 722 O O . LEU A 1 106 ? 15.357 -44.617 22.460 1.00 13.68 106 LEU A O 1
ATOM 727 N N . ILE A 1 107 ? 16.173 -44.747 20.271 1.00 12.68 107 ILE A N 1
ATOM 728 C CA . ILE A 1 107 ? 16.895 -43.500 20.305 1.00 12.51 107 ILE A CA 1
ATOM 729 C C . ILE A 1 107 ? 16.255 -42.553 19.287 1.00 13.15 107 ILE A C 1
ATOM 730 O O . ILE A 1 107 ? 16.027 -42.920 18.128 1.00 15.15 107 ILE A O 1
ATOM 735 N N . ASN A 1 108 ? 15.947 -41.322 19.767 1.00 12.37 108 ASN A N 1
ATOM 736 C CA . ASN A 1 108 ? 15.496 -40.259 18.965 1.00 13.27 108 ASN A CA 1
ATOM 737 C C . ASN A 1 108 ? 16.666 -39.320 18.644 1.00 13.87 108 ASN A C 1
ATOM 738 O O . ASN A 1 108 ? 17.396 -38.967 19.560 1.00 14.78 108 ASN A O 1
ATOM 743 N N . THR A 1 109 ? 16.848 -38.940 17.412 1.00 12.99 109 THR A N 1
ATOM 744 C CA . THR A 1 109 ? 18.064 -38.169 17.000 1.00 13.73 109 THR A CA 1
ATOM 745 C C . THR A 1 109 ? 17.741 -36.796 16.420 1.00 14.24 109 THR A C 1
ATOM 746 O O . THR A 1 109 ? 18.673 -36.123 15.902 1.00 14.49 109 THR A O 1
ATOM 750 N N . SER A 1 110 ? 16.487 -36.385 16.485 1.00 16.03 110 SER A N 1
ATOM 751 C CA . SER A 1 110 ? 16.067 -35.133 15.784 1.00 18.48 110 SER A CA 1
ATOM 752 C C . SER A 1 110 ? 16.605 -33.904 16.412 1.00 16.95 110 SER A C 1
ATOM 753 O O . SER A 1 110 ? 16.880 -33.818 17.611 1.00 17.29 110 SER A O 1
ATOM 756 N N . VAL A 1 111 ? 16.732 -32.877 15.534 1.00 19.35 111 VAL A N 1
ATOM 757 C CA . VAL A 1 111 ? 16.901 -31.520 16.056 1.00 21.33 111 VAL A CA 1
ATOM 758 C C . VAL A 1 111 ? 15.594 -30.916 16.593 1.00 20.59 111 VAL A C 1
ATOM 759 O O . VAL A 1 111 ? 15.558 -30.363 17.679 1.00 21.49 111 VAL A O 1
ATOM 763 N N . SER A 1 112 ? 14.511 -31.204 15.881 1.00 22.62 112 SER A N 1
ATOM 764 C CA . SER A 1 112 ? 13.203 -30.826 16.321 1.00 23.12 112 SER A CA 1
ATOM 765 C C . SER A 1 112 ? 12.897 -31.567 17.590 1.00 23.71 112 SER A C 1
ATOM 766 O O . SER A 1 112 ? 13.136 -32.690 17.678 1.00 20.27 112 SER A O 1
ATOM 769 N N . ARG A 1 113 ? 12.266 -30.914 18.544 1.00 26.56 113 ARG A N 1
ATOM 770 C CA . ARG A 1 113 ? 12.055 -31.572 19.841 1.00 31.14 113 ARG A CA 1
ATOM 771 C C . ARG A 1 113 ? 10.767 -31.179 20.468 1.00 30.13 113 ARG A C 1
ATOM 772 O O . ARG A 1 113 ? 10.566 -30.019 20.558 1.00 29.31 113 ARG A O 1
ATOM 780 N N . ASP A 1 114 ? 9.962 -32.093 21.007 1.00 28.35 114 ASP A N 1
ATOM 781 C CA . ASP A 1 114 ? 8.663 -31.603 21.523 1.00 29.37 114 ASP A CA 1
ATOM 782 C C . ASP A 1 114 ? 8.856 -30.680 22.797 1.00 31.00 114 ASP A C 1
ATOM 783 O O . ASP A 1 114 ? 8.254 -29.632 22.912 1.00 31.82 114 ASP A O 1
ATOM 788 N N . TYR A 1 115 ? 9.733 -31.100 23.684 1.00 33.74 115 TYR A N 1
ATOM 789 C CA . TYR A 1 115 ? 9.876 -30.575 25.099 1.00 37.82 115 TYR A CA 1
ATOM 790 C C . TYR A 1 115 ? 11.326 -30.595 25.496 1.00 39.45 115 TYR A C 1
ATOM 791 O O . TYR A 1 115 ? 12.202 -31.272 24.859 1.00 38.02 115 TYR A O 1
ATOM 800 N N . LEU A 1 116 ? 11.633 -29.831 26.544 1.00 39.01 116 LEU A N 1
ATOM 801 C CA . LEU A 1 116 ? 12.951 -29.915 27.275 1.00 45.11 116 LEU A CA 1
ATOM 802 C C . LEU A 1 116 ? 13.052 -31.233 28.070 1.00 41.40 116 LEU A C 1
ATOM 803 O O . LEU A 1 116 ? 14.200 -31.819 28.215 1.00 39.05 116 LEU A O 1
ATOM 808 N N . ALA A 1 117 ? 11.897 -31.620 28.625 1.00 40.19 117 ALA A N 1
ATOM 809 C CA . ALA A 1 117 ? 11.777 -32.915 29.251 1.00 36.74 117 ALA A CA 1
ATOM 810 C C . ALA A 1 117 ? 10.309 -33.291 29.149 1.00 37.83 117 ALA A C 1
ATOM 811 O O . ALA A 1 117 ? 9.504 -32.404 29.217 1.00 41.43 117 ALA A O 1
ATOM 813 N N . PRO A 1 118 ? 9.886 -34.569 29.008 1.00 28.57 118 PRO A N 1
ATOM 814 C CA . PRO A 1 118 ? 10.799 -35.652 28.888 1.00 27.69 118 PRO A CA 1
ATOM 815 C C . PRO A 1 118 ? 11.399 -35.758 27.459 1.00 23.78 118 PRO A C 1
ATOM 816 O O . PRO A 1 118 ? 11.212 -34.858 26.568 1.00 22.95 118 PRO A O 1
ATOM 820 N N . SER A 1 119 ? 12.212 -36.755 27.263 1.00 21.18 119 SER A N 1
ATOM 821 C CA . SER A 1 119 ? 12.801 -36.970 25.952 1.00 19.25 119 SER A CA 1
ATOM 822 C C . SER A 1 119 ? 11.726 -37.142 24.847 1.00 18.86 119 SER A C 1
ATOM 823 O O . SER A 1 119 ? 10.666 -37.728 25.116 1.00 18.33 119 SER A O 1
ATOM 826 N N . THR A 1 120 ? 12.114 -36.767 23.639 1.00 16.23 120 THR A N 1
ATOM 827 C CA . THR A 1 120 ? 11.205 -37.013 22.494 1.00 15.92 120 THR A CA 1
ATOM 828 C C . THR A 1 120 ? 11.078 -38.533 22.394 1.00 14.80 120 THR A C 1
ATOM 829 O O . THR A 1 120 ? 10.051 -39.150 21.973 1.00 15.91 120 THR A O 1
ATOM 833 N N . ALA A 1 121 ? 12.212 -39.258 22.641 1.00 14.26 121 ALA A N 1
ATOM 834 C CA . ALA A 1 121 ? 12.176 -40.720 22.548 1.00 13.89 121 ALA A CA 1
ATOM 835 C C . ALA A 1 121 ? 11.162 -41.355 23.454 1.00 15.09 121 ALA A C 1
ATOM 836 O O . ALA A 1 121 ? 10.537 -42.350 23.015 1.00 15.99 121 ALA A O 1
ATOM 838 N N A SER A 1 122 ? 10.959 -40.831 24.662 0.70 15.50 122 SER A N 1
ATOM 839 N N B SER A 1 122 ? 11.017 -40.854 24.677 0.30 15.23 122 SER A N 1
ATOM 840 C CA A SER A 1 122 ? 9.975 -41.422 25.601 0.70 15.40 122 SER A CA 1
ATOM 841 C CA B SER A 1 122 ? 10.011 -41.341 25.631 0.30 15.25 122 SER A CA 1
ATOM 842 C C A SER A 1 122 ? 8.553 -41.170 25.081 0.70 15.48 122 SER A C 1
ATOM 843 C C B SER A 1 122 ? 8.628 -41.279 24.992 0.30 15.56 122 SER A C 1
ATOM 844 O O A SER A 1 122 ? 7.754 -42.020 25.297 0.70 16.24 122 SER A O 1
ATOM 845 O O B SER A 1 122 ? 7.881 -42.293 25.041 0.30 15.32 122 SER A O 1
ATOM 850 N N . ILE A 1 123 ? 8.385 -40.148 24.361 1.00 15.81 123 ILE A N 1
ATOM 851 C CA . ILE A 1 123 ? 7.057 -39.802 23.795 1.00 16.56 123 ILE A CA 1
ATOM 852 C C . ILE A 1 123 ? 6.763 -40.745 22.617 1.00 18.09 123 ILE A C 1
ATOM 853 O O . ILE A 1 123 ? 5.724 -41.428 22.619 1.00 18.17 123 ILE A O 1
ATOM 858 N N . VAL A 1 124 ? 7.711 -40.955 21.716 1.00 15.34 124 VAL A N 1
ATOM 859 C CA . VAL A 1 124 ? 7.568 -41.861 20.646 1.00 15.71 124 VAL A CA 1
ATOM 860 C C . VAL A 1 124 ? 7.365 -43.260 21.205 1.00 16.42 124 VAL A C 1
ATOM 861 O O . VAL A 1 124 ? 6.531 -44.023 20.692 1.00 17.03 124 VAL A O 1
ATOM 865 N N . SER A 1 125 ? 8.149 -43.689 22.183 1.00 15.68 125 SER A N 1
ATOM 866 C CA . SER A 1 125 ? 8.089 -45.045 22.820 1.00 16.64 125 SER A CA 1
ATOM 867 C C . SER A 1 125 ? 6.681 -45.345 23.398 1.00 17.72 125 SER A C 1
ATOM 868 O O . SER A 1 125 ? 6.148 -46.418 23.208 1.00 17.73 125 SER A O 1
ATOM 871 N N . GLY A 1 126 ? 6.183 -44.332 24.037 1.00 17.00 126 GLY A N 1
ATOM 872 C CA . GLY A 1 126 ? 4.824 -44.419 24.650 1.00 18.29 126 GLY A CA 1
ATOM 873 C C . GLY A 1 126 ? 3.834 -44.513 23.533 1.00 18.48 126 GLY A C 1
ATOM 874 O O . GLY A 1 126 ? 2.836 -45.353 23.708 1.00 19.53 126 GLY A O 1
ATOM 875 N N . ASN A 1 127 ? 3.924 -43.755 22.478 1.00 18.36 127 ASN A N 1
ATOM 876 C CA . ASN A 1 127 ? 2.998 -43.830 21.365 1.00 17.84 127 ASN A CA 1
ATOM 877 C C . ASN A 1 127 ? 2.938 -45.208 20.751 1.00 20.69 127 ASN A C 1
ATOM 878 O O . ASN A 1 127 ? 1.874 -45.826 20.424 1.00 21.23 127 ASN A O 1
ATOM 883 N N . LEU A 1 128 ? 4.146 -45.829 20.629 1.00 16.84 128 LEU A N 1
ATOM 884 C CA . LEU A 1 128 ? 4.290 -47.150 19.989 1.00 18.06 128 LEU A CA 1
ATOM 885 C C . LEU A 1 128 ? 3.904 -48.276 20.910 1.00 18.61 128 LEU A C 1
ATOM 886 O O . LEU A 1 128 ? 3.633 -49.417 20.440 1.00 20.74 128 LEU A O 1
ATOM 891 N N . GLY A 1 129 ? 3.999 -48.092 22.219 1.00 19.24 129 GLY A N 1
ATOM 892 C CA . GLY A 1 129 ? 3.771 -49.161 23.156 1.00 19.87 129 GLY A CA 1
ATOM 893 C C . GLY A 1 129 ? 4.861 -50.071 23.540 1.00 19.15 129 GLY A C 1
ATOM 894 O O . GLY A 1 129 ? 4.727 -51.293 23.623 1.00 18.75 129 GLY A O 1
ATOM 895 N N . VAL A 1 130 ? 6.050 -49.468 23.642 1.00 17.57 130 VAL A N 1
ATOM 896 C CA . VAL A 1 130 ? 7.199 -50.301 23.968 1.00 17.88 130 VAL A CA 1
ATOM 897 C C . VAL A 1 130 ? 7.053 -51.015 25.317 1.00 17.31 130 VAL A C 1
ATOM 898 O O . VAL A 1 130 ? 6.252 -50.531 26.201 1.00 18.67 130 VAL A O 1
ATOM 902 N N . SER A 1 131 ? 7.750 -52.073 25.542 1.00 17.42 131 SER A N 1
ATOM 903 C CA . SER A 1 131 ? 7.787 -52.756 26.780 1.00 19.90 131 SER A CA 1
ATOM 904 C C . SER A 1 131 ? 8.605 -52.011 27.883 1.00 18.41 131 SER A C 1
ATOM 905 O O . SER A 1 131 ? 9.402 -51.101 27.587 1.00 18.15 131 SER A O 1
ATOM 908 N N . ASP A 1 132 ? 8.386 -52.484 29.080 1.00 18.07 132 ASP A N 1
ATOM 909 C CA . ASP A 1 132 ? 9.078 -51.905 30.253 1.00 18.88 132 ASP A CA 1
ATOM 910 C C . ASP A 1 132 ? 10.602 -52.118 30.226 1.00 19.63 132 ASP A C 1
ATOM 911 O O . ASP A 1 132 ? 11.254 -51.555 31.058 1.00 20.32 132 ASP A O 1
ATOM 916 N N A HIS A 1 133 ? 11.142 -53.007 29.409 0.60 18.62 133 HIS A N 1
ATOM 917 N N B HIS A 1 133 ? 11.135 -53.044 29.430 0.40 19.43 133 HIS A N 1
ATOM 918 C CA A HIS A 1 133 ? 12.560 -53.293 29.277 0.60 18.93 133 HIS A CA 1
ATOM 919 C CA B HIS A 1 133 ? 12.572 -53.236 29.276 0.40 19.97 133 HIS A CA 1
ATOM 920 C C A HIS A 1 133 ? 13.170 -52.321 28.260 0.60 17.77 133 HIS A 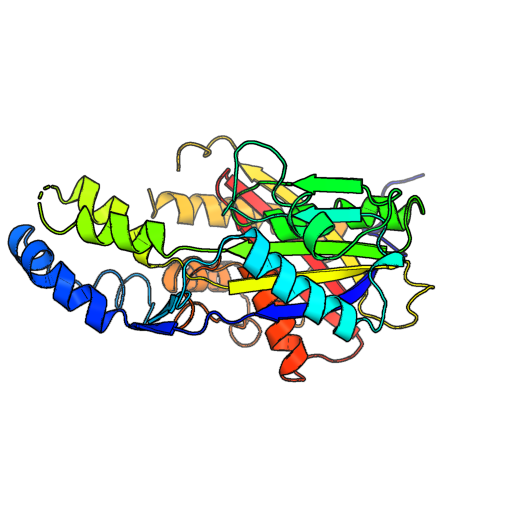C 1
ATOM 921 C C B HIS A 1 133 ? 13.161 -52.212 28.366 0.40 18.37 133 HIS A C 1
ATOM 922 O O A HIS A 1 133 ? 14.423 -52.462 27.975 0.60 19.51 133 HIS A O 1
ATOM 923 O O B HIS A 1 133 ? 14.358 -52.140 28.307 0.40 20.81 133 HIS A O 1
ATOM 936 N N . CYS A 1 134 ? 12.398 -51.492 27.579 1.00 17.16 134 CYS A N 1
ATOM 937 C CA . CYS A 1 134 ? 12.915 -50.694 26.495 1.00 15.87 134 CYS A CA 1
ATOM 938 C C . CYS A 1 134 ? 13.624 -49.437 27.070 1.00 15.97 134 CYS A C 1
ATOM 939 O O . CYS A 1 134 ? 12.948 -48.645 27.733 1.00 17.29 134 CYS A O 1
ATOM 942 N N . MET A 1 135 ? 14.908 -49.329 26.765 1.00 15.00 135 MET A N 1
ATOM 943 C CA . MET A 1 135 ? 15.704 -48.124 27.148 1.00 15.01 135 MET A CA 1
ATOM 944 C C . MET A 1 135 ? 15.449 -47.003 26.126 1.00 15.03 135 MET A C 1
ATOM 945 O O . MET A 1 135 ? 15.423 -47.337 24.900 1.00 14.76 135 MET A O 1
ATOM 950 N N . THR A 1 136 ? 15.314 -45.762 26.568 1.00 14.12 136 THR A N 1
ATOM 951 C CA . THR A 1 136 ? 15.045 -44.694 25.658 1.00 13.96 136 THR A CA 1
ATOM 952 C C . THR A 1 136 ? 15.808 -43.428 26.038 1.00 12.95 136 THR A C 1
ATOM 953 O O . THR A 1 136 ? 16.009 -43.217 27.230 1.00 15.26 136 THR A O 1
ATOM 957 N N . PHE A 1 137 ? 16.254 -42.722 25.021 1.00 12.75 137 PHE A N 1
ATOM 958 C CA . PHE A 1 137 ? 16.842 -41.393 25.242 1.00 12.75 137 PHE A CA 1
ATOM 959 C C . PHE A 1 137 ? 16.996 -40.690 23.916 1.00 12.09 137 PHE A C 1
ATOM 960 O O . PHE A 1 137 ? 16.915 -41.296 22.834 1.00 12.35 137 PHE A O 1
ATOM 968 N N . ASP A 1 138 ? 17.298 -39.378 23.995 1.00 12.47 138 ASP A N 1
ATOM 969 C CA . ASP A 1 138 ? 17.518 -38.587 22.789 1.00 13.04 138 ASP A CA 1
ATOM 970 C C . ASP A 1 138 ? 19.073 -38.376 22.617 1.00 13.41 138 ASP A C 1
ATOM 971 O O . ASP A 1 138 ? 19.744 -38.228 23.630 1.00 13.85 138 ASP A O 1
ATOM 976 N N . VAL A 1 139 ? 19.495 -38.349 21.390 1.00 13.59 139 VAL A N 1
ATOM 977 C CA . VAL A 1 139 ? 20.955 -37.889 21.047 1.00 13.94 139 VAL A CA 1
ATOM 978 C C . VAL A 1 139 ? 20.750 -36.642 20.205 1.00 14.44 139 VAL A C 1
ATOM 979 O O . VAL A 1 139 ? 19.894 -36.594 19.253 1.00 14.46 139 VAL A O 1
ATOM 983 N N . ALA A 1 140 ? 21.462 -35.574 20.496 1.00 13.43 140 ALA A N 1
ATOM 984 C CA . ALA A 1 140 ? 21.432 -34.409 19.694 1.00 14.10 140 ALA A CA 1
ATOM 985 C C . ALA A 1 140 ? 22.807 -34.058 19.191 1.00 15.97 140 ALA A C 1
ATOM 986 O O . ALA A 1 140 ? 23.782 -34.028 20.051 1.00 15.87 140 ALA A O 1
ATOM 988 N N . ASN A 1 141 ? 22.987 -33.874 17.933 1.00 13.79 141 ASN A N 1
ATOM 989 C CA . ASN A 1 141 ? 24.315 -33.549 17.327 1.00 13.91 141 ASN A CA 1
ATOM 990 C C . ASN A 1 141 ? 24.084 -33.022 15.929 1.00 15.05 141 ASN A C 1
ATOM 991 O O . ASN A 1 141 ? 24.586 -33.492 14.974 1.00 16.38 141 ASN A O 1
ATOM 996 N N . ALA A 1 142 ? 23.190 -32.011 15.864 1.00 16.81 142 ALA A N 1
ATOM 997 C CA . ALA A 1 142 ? 22.925 -31.293 14.617 1.00 16.82 142 ALA A CA 1
ATOM 998 C C . ALA A 1 142 ? 22.636 -32.365 13.579 1.00 16.70 142 ALA A C 1
ATOM 999 O O . ALA A 1 142 ? 21.828 -33.278 13.841 1.00 16.65 142 ALA A O 1
ATOM 1001 N N A CYS A 1 143 ? 23.254 -32.261 12.401 0.70 16.57 143 CYS A N 1
ATOM 1002 N N B CYS A 1 143 ? 23.198 -32.277 12.372 0.30 17.07 143 CYS A N 1
ATOM 1003 C CA A CYS A 1 143 ? 22.861 -33.058 11.246 0.70 17.69 143 CYS A CA 1
ATOM 1004 C CA B CYS A 1 143 ? 22.738 -33.169 11.286 0.30 17.83 143 CYS A CA 1
ATOM 1005 C C A CYS A 1 143 ? 23.405 -34.455 11.232 0.70 17.60 143 CYS A C 1
ATOM 1006 C C B CYS A 1 143 ? 23.446 -34.499 11.195 0.30 17.40 143 CYS A C 1
ATOM 1007 O O A CYS A 1 143 ? 23.070 -35.195 10.361 0.70 19.67 143 CYS A O 1
ATOM 1008 O O B CYS A 1 143 ? 23.281 -35.240 10.222 0.30 18.41 143 CYS A O 1
ATOM 1013 N N . LEU A 1 144 ? 24.270 -34.813 12.180 1.00 16.35 144 LEU A N 1
ATOM 1014 C CA . LEU A 1 144 ? 24.929 -36.060 12.138 1.00 15.93 144 LEU A CA 1
ATOM 1015 C C . LEU A 1 144 ? 24.313 -37.074 13.140 1.00 13.50 144 LEU A C 1
ATOM 1016 O O . LEU A 1 144 ? 24.753 -38.266 13.236 1.00 14.61 144 LEU A O 1
ATOM 1021 N N . ALA A 1 145 ? 23.304 -36.671 13.929 1.00 13.75 145 ALA A N 1
ATOM 1022 C CA . ALA A 1 145 ? 22.846 -37.491 15.077 1.00 12.77 145 ALA A CA 1
ATOM 1023 C C . ALA A 1 145 ? 22.269 -38.808 14.722 1.00 12.91 145 ALA A C 1
ATOM 1024 O O . ALA A 1 145 ? 22.313 -39.715 15.527 1.00 13.89 145 ALA A O 1
ATOM 1026 N N . PHE A 1 146 ? 21.716 -38.971 13.495 1.00 13.23 146 PHE A N 1
ATOM 1027 C CA . PHE A 1 146 ? 21.142 -40.312 13.149 1.00 13.65 146 PHE A CA 1
ATOM 1028 C C . PHE A 1 146 ? 22.281 -41.314 13.009 1.00 14.40 146 PHE A C 1
ATOM 1029 O O . PHE A 1 146 ? 22.122 -42.432 13.539 1.00 13.84 146 PHE A O 1
ATOM 1037 N N . ILE A 1 147 ? 23.434 -40.907 12.478 1.00 14.36 147 ILE A N 1
ATOM 1038 C CA . ILE A 1 147 ? 24.560 -41.869 12.445 1.00 14.56 147 ILE A CA 1
ATOM 1039 C C . ILE A 1 147 ? 25.037 -42.112 13.855 1.00 14.82 147 ILE A C 1
ATOM 1040 O O . ILE A 1 147 ? 25.364 -43.262 14.197 1.00 14.90 147 ILE A O 1
ATOM 1045 N N . ASN A 1 148 ? 25.167 -41.104 14.736 1.00 13.29 148 ASN A N 1
ATOM 1046 C CA . ASN A 1 148 ? 25.548 -41.311 16.116 1.00 13.03 148 ASN A CA 1
ATOM 1047 C C . ASN A 1 148 ? 24.563 -42.317 16.846 1.00 13.82 148 ASN A C 1
ATOM 1048 O O . ASN A 1 148 ? 25.005 -43.287 17.507 1.00 13.70 148 ASN A O 1
ATOM 1053 N N . GLY A 1 149 ? 23.283 -42.173 16.557 1.00 13.76 149 GLY A N 1
ATOM 1054 C CA . GLY A 1 149 ? 22.271 -43.065 17.158 1.00 13.85 149 GLY A CA 1
ATOM 1055 C C . GLY A 1 149 ? 22.449 -44.494 16.644 1.00 13.75 149 GLY A C 1
ATOM 1056 O O . GLY A 1 149 ? 22.358 -45.450 17.440 1.00 13.44 149 GLY A O 1
ATOM 1057 N N . MET A 1 150 ? 22.697 -44.684 15.344 1.00 12.79 150 MET A N 1
ATOM 1058 C CA . MET A 1 150 ? 23.008 -45.962 14.794 1.0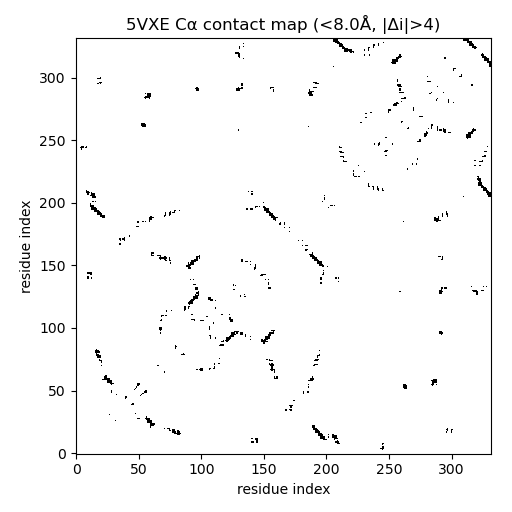0 14.04 150 MET A CA 1
ATOM 1059 C C . MET A 1 150 ? 24.169 -46.611 15.460 1.00 14.23 150 MET A C 1
ATOM 1060 O O . MET A 1 150 ? 24.145 -47.780 15.800 1.00 12.78 150 MET A O 1
ATOM 1065 N N . ASP A 1 151 ? 25.192 -45.806 15.702 1.00 13.98 151 ASP A N 1
ATOM 1066 C CA A ASP A 1 151 ? 26.383 -46.399 16.315 0.65 14.83 151 ASP A CA 1
ATOM 1067 C CA B ASP A 1 151 ? 26.388 -46.330 16.305 0.35 13.33 151 ASP A CA 1
ATOM 1068 C C . ASP A 1 151 ? 26.229 -46.752 17.748 1.00 13.13 151 ASP A C 1
ATOM 1069 O O . ASP A 1 151 ? 26.676 -47.809 18.257 1.00 14.39 151 ASP A O 1
ATOM 1078 N N . ILE A 1 152 ? 25.498 -45.917 18.507 1.00 13.16 152 ILE A N 1
ATOM 1079 C CA . ILE A 1 152 ? 25.165 -46.178 19.925 1.00 13.87 152 ILE A CA 1
ATOM 1080 C C . ILE A 1 152 ? 24.337 -47.466 20.069 1.00 14.04 152 ILE A C 1
ATOM 1081 O O . ILE A 1 152 ? 24.652 -48.332 20.858 1.00 14.17 152 ILE A O 1
ATOM 1086 N N . ALA A 1 153 ? 23.327 -47.613 19.238 1.00 13.40 153 ALA A N 1
ATOM 1087 C CA . ALA A 1 153 ? 22.538 -48.827 19.165 1.00 14.04 153 ALA A CA 1
ATOM 1088 C C . ALA A 1 153 ? 23.335 -50.061 18.781 1.00 14.38 153 ALA A C 1
ATOM 1089 O O . ALA A 1 153 ? 23.288 -51.136 19.400 1.00 15.91 153 ALA A O 1
ATOM 1091 N N . ALA A 1 154 ? 24.189 -49.879 17.734 1.00 15.05 154 ALA A N 1
ATOM 1092 C CA . ALA A 1 154 ? 25.116 -50.941 17.284 1.00 15.53 154 ALA A CA 1
ATOM 1093 C C . ALA A 1 154 ? 25.983 -51.469 18.390 1.00 14.72 154 ALA A C 1
ATOM 1094 O O . ALA A 1 154 ? 26.149 -52.702 18.486 1.00 16.42 154 ALA A O 1
ATOM 1096 N N . ARG A 1 155 ? 26.529 -50.631 19.292 1.00 14.84 155 ARG A N 1
ATOM 1097 C CA . ARG A 1 155 ? 27.335 -51.118 20.332 1.00 16.86 155 ARG A CA 1
ATOM 1098 C C . ARG A 1 155 ? 26.609 -52.047 21.301 1.00 18.11 155 ARG A C 1
ATOM 1099 O O . ARG A 1 155 ? 27.159 -53.007 21.851 1.00 19.03 155 ARG A O 1
ATOM 1107 N N . MET A 1 156 ? 25.366 -51.701 21.545 1.00 16.74 156 MET A N 1
ATOM 1108 C CA . MET A 1 156 ? 24.565 -52.512 22.417 1.00 17.47 156 MET A CA 1
ATOM 1109 C C . MET A 1 156 ? 24.110 -53.798 21.743 1.00 19.74 156 MET A C 1
ATOM 1110 O O . MET A 1 156 ? 24.201 -54.822 22.421 1.00 20.33 156 MET A O 1
ATOM 1115 N N . LEU A 1 157 ? 23.797 -53.729 20.464 1.00 17.77 157 LEU A N 1
ATOM 1116 C CA . LEU A 1 157 ? 23.508 -54.962 19.699 1.00 19.66 157 LEU A CA 1
ATOM 1117 C C . LEU A 1 157 ? 24.693 -55.865 19.689 1.00 20.98 157 LEU A C 1
ATOM 1118 O O . LEU A 1 157 ? 24.622 -57.086 19.879 1.00 22.28 157 LEU A O 1
ATOM 1123 N N . GLU A 1 158 ? 25.875 -55.314 19.354 1.00 19.34 158 GLU A N 1
ATOM 1124 C CA . GLU A 1 158 ? 27.107 -56.107 19.248 1.00 21.81 158 GLU A CA 1
ATOM 1125 C C . GLU A 1 158 ? 27.421 -56.876 20.526 1.00 22.24 158 GLU A C 1
ATOM 1126 O O . GLU A 1 158 ? 27.949 -57.998 20.451 1.00 22.72 158 GLU A O 1
ATOM 1132 N N . ARG A 1 159 ? 27.240 -56.262 21.678 1.00 23.88 159 ARG A N 1
ATOM 1133 C CA . ARG A 1 159 ? 27.595 -56.836 22.960 1.00 26.44 159 ARG A CA 1
ATOM 1134 C C . ARG A 1 159 ? 26.520 -57.873 23.440 1.00 28.91 159 ARG A C 1
ATOM 1135 O O . ARG A 1 159 ? 26.753 -58.500 24.447 1.00 29.44 159 ARG A O 1
ATOM 1143 N N . GLY A 1 160 ? 25.354 -57.759 22.824 1.00 25.85 160 GLY A N 1
ATOM 1144 C CA . GLY A 1 160 ? 24.136 -58.581 23.171 1.00 28.04 160 GLY A CA 1
ATOM 1145 C C . GLY A 1 160 ? 23.260 -58.017 24.255 1.00 28.96 160 GLY A C 1
ATOM 1146 O O . GLY A 1 160 ? 22.549 -58.910 24.869 1.00 29.16 160 GLY A O 1
ATOM 1147 N N . GLU A 1 161 ? 23.321 -56.764 24.615 1.00 27.26 161 GLU A N 1
ATOM 1148 C CA . GLU A 1 161 ? 22.558 -56.193 25.673 1.00 27.16 161 GLU A CA 1
ATOM 1149 C C . GLU A 1 161 ? 21.068 -56.196 25.166 1.00 25.79 161 GLU A C 1
ATOM 1150 O O . GLU A 1 161 ? 20.178 -56.189 25.988 1.00 27.11 161 GLU A O 1
ATOM 1156 N N . ILE A 1 162 ? 20.839 -56.101 23.817 1.00 22.85 162 ILE A N 1
ATOM 1157 C CA . ILE A 1 162 ? 19.581 -56.060 23.128 1.00 21.81 162 ILE A CA 1
ATOM 1158 C C . ILE A 1 162 ? 19.626 -56.826 21.864 1.00 21.11 162 ILE A C 1
ATOM 1159 O O . ILE A 1 162 ? 20.701 -57.186 21.404 1.00 24.00 162 ILE A O 1
ATOM 1164 N N . ASP A 1 163 ? 18.479 -57.178 21.298 1.00 20.58 163 ASP A N 1
ATOM 1165 C CA . ASP A 1 163 ? 18.303 -57.811 20.016 1.00 20.83 163 ASP A CA 1
ATOM 1166 C C . ASP A 1 163 ? 17.802 -56.966 18.872 1.00 19.28 163 ASP A C 1
ATOM 1167 O O . ASP A 1 163 ? 18.173 -57.184 17.760 1.00 19.26 163 ASP A O 1
ATOM 1172 N N . TYR A 1 164 ? 17.002 -55.938 19.202 1.00 17.83 164 TYR A N 1
ATOM 1173 C CA . TYR A 1 164 ? 16.483 -55.025 18.256 1.00 18.34 164 TYR A CA 1
ATOM 1174 C C . TYR A 1 164 ? 16.378 -53.641 18.794 1.00 17.03 164 TYR A C 1
ATOM 1175 O O . TYR A 1 164 ? 16.183 -53.479 20.021 1.00 16.79 164 TYR A O 1
ATOM 1184 N N . ALA A 1 165 ? 16.685 -52.655 17.959 1.00 14.92 165 ALA A N 1
ATOM 1185 C CA . ALA A 1 165 ? 16.669 -51.219 18.344 1.00 14.90 165 ALA A CA 1
ATOM 1186 C C . ALA A 1 165 ? 15.929 -50.419 17.295 1.00 14.90 165 ALA A C 1
ATOM 1187 O O . ALA A 1 165 ? 15.981 -50.743 16.088 1.00 17.14 165 ALA A O 1
ATOM 1189 N N . LEU A 1 166 ? 15.226 -49.356 17.744 1.00 15.08 166 LEU A N 1
ATOM 1190 C CA . LEU A 1 166 ? 14.758 -48.329 16.861 1.00 14.70 166 LEU A CA 1
ATOM 1191 C C . LEU A 1 166 ? 15.573 -47.028 16.953 1.00 13.85 166 LEU A C 1
ATOM 1192 O O . LEU A 1 166 ? 15.935 -46.595 18.065 1.00 13.64 166 LEU A O 1
ATOM 1197 N N . VAL A 1 167 ? 15.922 -46.450 15.799 1.00 14.50 167 VAL A N 1
ATOM 1198 C CA . VAL A 1 167 ? 16.526 -45.115 15.718 1.00 13.37 167 VAL A CA 1
ATOM 1199 C C . VAL A 1 167 ? 15.570 -44.262 14.894 1.00 14.19 167 VAL A C 1
ATOM 1200 O O . VAL A 1 167 ? 15.176 -44.733 13.821 1.00 14.49 167 VAL A O 1
ATOM 1204 N N . VAL A 1 168 ? 15.065 -43.204 15.451 1.00 14.24 168 VAL A N 1
ATOM 1205 C CA . VAL A 1 168 ? 13.950 -42.472 14.844 1.00 14.40 168 VAL A CA 1
ATOM 1206 C C . VAL A 1 168 ? 14.290 -40.972 14.774 1.00 15.11 168 VAL A C 1
ATOM 1207 O O . VAL A 1 168 ? 15.051 -40.426 15.623 1.00 14.24 168 VAL A O 1
ATOM 1211 N N . ASP A 1 169 ? 13.654 -40.307 13.826 1.00 14.63 169 ASP A N 1
ATOM 1212 C CA . ASP A 1 169 ? 13.968 -38.899 13.622 1.00 16.34 169 ASP A CA 1
ATOM 1213 C C . ASP A 1 169 ? 12.816 -38.242 12.859 1.00 17.67 169 ASP A C 1
ATOM 1214 O O . ASP A 1 169 ? 12.665 -38.527 11.711 1.00 19.81 169 ASP A O 1
ATOM 1219 N N . GLY A 1 170 ? 12.129 -37.323 13.497 1.00 18.14 170 GLY A N 1
ATOM 1220 C CA . GLY A 1 170 ? 11.033 -36.560 12.861 1.00 17.50 170 GLY A CA 1
ATOM 1221 C C . GLY A 1 170 ? 11.511 -35.054 12.883 1.00 17.80 170 GLY A C 1
ATOM 1222 O O . GLY A 1 170 ? 11.949 -34.526 13.961 1.00 19.28 170 GLY A O 1
ATOM 1223 N N . GLU A 1 171 ? 11.359 -34.361 11.797 1.00 18.36 171 GLU A N 1
ATOM 1224 C CA . GLU A 1 171 ? 11.685 -32.996 11.754 1.00 18.61 171 GLU A CA 1
ATOM 1225 C C . GLU A 1 171 ? 10.556 -32.103 11.289 1.00 20.92 171 GLU A C 1
ATOM 1226 O O . GLU A 1 171 ? 9.813 -32.457 10.334 1.00 21.34 171 GLU A O 1
ATOM 1232 N N . THR A 1 172 ? 10.379 -30.986 11.963 1.00 22.36 172 THR A N 1
ATOM 1233 C CA . THR A 1 172 ? 9.431 -30.017 11.578 1.00 24.27 172 THR A CA 1
ATOM 1234 C C . THR A 1 172 ? 10.063 -28.612 11.552 1.00 26.93 172 THR A C 1
ATOM 1235 O O . THR A 1 172 ? 10.568 -28.095 12.548 1.00 30.18 172 THR A O 1
ATOM 1239 N N . ALA A 1 173 ? 9.780 -27.980 10.468 1.00 28.56 173 ALA A N 1
ATOM 1240 C CA . ALA A 1 173 ? 10.330 -26.617 10.092 1.00 28.70 173 ALA A CA 1
ATOM 1241 C C . ALA A 1 173 ? 9.253 -25.589 9.932 1.00 29.95 173 ALA A C 1
ATOM 1242 O O . ALA A 1 173 ? 9.501 -24.336 9.679 1.00 29.71 173 ALA A O 1
ATOM 1244 N N . ASN A 1 174 ? 8.037 -26.035 10.124 1.00 30.15 174 ASN A N 1
ATOM 1245 C CA . ASN A 1 174 ? 6.950 -25.091 9.808 1.00 32.03 174 ASN A CA 1
ATOM 1246 C C . ASN A 1 174 ? 7.037 -23.848 10.697 1.00 31.78 174 ASN A C 1
ATOM 1247 O O . ASN A 1 174 ? 6.803 -22.720 10.211 1.00 34.58 174 ASN A O 1
ATOM 1252 N N . LEU A 1 175 ? 7.213 -23.955 12.007 1.00 34.26 175 LEU A N 1
ATOM 1253 C CA . LEU A 1 175 ? 7.236 -22.757 12.849 1.00 36.75 175 LEU A CA 1
ATOM 1254 C C . LEU A 1 175 ? 8.496 -21.930 12.543 1.00 40.73 175 LEU A C 1
ATOM 1255 O O . LEU A 1 175 ? 8.442 -20.690 12.624 1.00 44.72 175 LEU A O 1
ATOM 1260 N N . VAL A 1 176 ? 9.580 -22.609 12.173 1.00 36.60 176 VAL A N 1
ATOM 1261 C CA . VAL A 1 176 ? 10.781 -21.877 11.675 1.00 39.81 176 VAL A CA 1
ATOM 1262 C C . VAL A 1 176 ? 10.351 -21.114 10.481 1.00 37.67 176 VAL A C 1
ATOM 1263 O O . VAL A 1 176 ? 10.634 -19.938 10.387 1.00 43.51 176 VAL A O 1
ATOM 1267 N N . TYR A 1 177 ? 9.752 -21.708 9.468 1.00 40.08 177 TYR A N 1
ATOM 1268 C CA . TYR A 1 177 ? 9.407 -20.919 8.317 1.00 39.77 177 TYR A CA 1
ATOM 1269 C C . TYR A 1 177 ? 8.456 -19.736 8.656 1.00 41.74 177 TYR A C 1
ATOM 1270 O O . TYR A 1 177 ? 8.708 -18.610 8.183 1.00 41.99 177 TYR A O 1
ATOM 1279 N N . GLU A 1 178 ? 7.332 -20.057 9.284 1.00 42.56 178 GLU A N 1
ATOM 1280 C CA . GLU A 1 178 ? 6.362 -19.024 9.735 1.00 47.13 178 GLU A CA 1
ATOM 1281 C C . GLU A 1 178 ? 7.101 -17.800 10.333 1.00 48.05 178 GLU A C 1
ATOM 1282 O O . GLU A 1 178 ? 6.942 -16.637 9.843 1.00 51.12 178 GLU A O 1
ATOM 1288 N N . LYS A 1 179 ? 7.895 -18.030 11.373 1.00 48.41 179 LYS A N 1
ATOM 1289 C CA . LYS A 1 179 ? 8.664 -16.972 12.037 1.00 50.96 179 LYS A CA 1
ATOM 1290 C C . LYS A 1 179 ? 9.775 -16.268 11.223 1.00 58.61 179 LYS A C 1
ATOM 1291 O O . LYS A 1 179 ? 9.966 -15.031 11.274 1.00 56.22 179 LYS A O 1
ATOM 1297 N N . THR A 1 180 ? 10.513 -17.055 10.469 1.00 54.08 180 THR A N 1
ATOM 1298 C CA . THR A 1 180 ? 11.508 -16.457 9.600 1.00 56.09 180 THR A CA 1
ATOM 1299 C C . THR A 1 180 ? 10.863 -15.595 8.484 1.00 56.04 180 THR A C 1
ATOM 1300 O O . THR A 1 180 ? 11.376 -14.445 8.139 1.00 56.07 180 THR A O 1
ATOM 1304 N N . LEU A 1 181 ? 9.765 -16.055 7.895 1.00 52.52 181 LEU A N 1
ATOM 1305 C CA . LEU A 1 181 ? 9.215 -15.278 6.869 1.00 53.62 181 LEU A CA 1
ATOM 1306 C C . LEU A 1 181 ? 8.631 -14.035 7.460 1.00 61.02 181 LEU A C 1
ATOM 1307 O O . LEU A 1 181 ? 8.781 -12.960 6.847 1.00 64.84 181 LEU A O 1
ATOM 1312 N N . GLU A 1 182 ? 7.995 -14.134 8.641 1.00 64.36 182 GLU A N 1
ATOM 1313 C CA . GLU A 1 182 ? 7.495 -12.903 9.280 1.00 72.66 182 GLU A CA 1
ATOM 1314 C C . GLU A 1 182 ? 8.706 -11.899 9.504 1.00 75.77 182 GLU A C 1
ATOM 1315 O O . GLU A 1 182 ? 8.630 -10.747 9.037 1.00 74.92 182 GLU A O 1
ATOM 1321 N N . ARG A 1 183 ? 9.831 -12.374 10.064 1.00 73.41 183 ARG A N 1
ATOM 1322 C CA . ARG A 1 183 ? 10.980 -11.524 10.528 1.00 79.95 183 ARG A CA 1
ATOM 1323 C C . ARG A 1 183 ? 11.837 -10.877 9.420 1.00 85.09 183 ARG A C 1
ATOM 1324 O O . ARG A 1 183 ? 12.625 -9.919 9.688 1.00 86.04 183 ARG A O 1
ATOM 1332 N N . MET A 1 184 ? 11.675 -11.405 8.200 1.00 82.10 184 MET A N 1
ATOM 1333 C CA . MET A 1 184 ? 12.176 -10.775 6.973 1.00 79.63 184 MET A CA 1
ATOM 1334 C C . MET A 1 184 ? 11.040 -10.277 6.060 1.00 79.64 184 MET A C 1
ATOM 1335 O O . MET A 1 184 ? 10.964 -10.546 4.871 1.00 81.55 184 MET A O 1
ATOM 1340 N N . THR A 1 185 ? 10.138 -9.542 6.642 1.00 79.39 185 THR A N 1
ATOM 1341 C CA . THR A 1 185 ? 9.262 -8.695 5.838 1.00 86.36 185 THR A CA 1
ATOM 1342 C C . THR A 1 185 ? 9.040 -7.321 6.477 1.00 87.69 185 THR A C 1
ATOM 1343 O O . THR A 1 185 ? 8.172 -6.597 6.038 1.00 101.32 185 THR A O 1
ATOM 1347 N N . SER A 1 186 ? 9.920 -6.948 7.421 1.00 89.51 186 SER A N 1
ATOM 1348 C CA . SER A 1 186 ? 10.273 -5.541 7.738 1.00 91.16 186 SER A CA 1
ATOM 1349 C C . SER A 1 186 ? 11.783 -5.323 7.408 1.00 89.16 186 SER A C 1
ATOM 1350 O O . SER A 1 186 ? 12.432 -4.342 7.813 1.00 98.02 186 SER A O 1
ATOM 1353 N N . THR A 1 190 ? 17.458 -5.249 8.206 1.00 70.04 190 THR A N 1
ATOM 1354 C CA . THR A 1 190 ? 18.941 -5.305 7.855 1.00 75.54 190 THR A CA 1
ATOM 1355 C C . THR A 1 190 ? 19.499 -6.443 6.985 1.00 70.32 190 THR A C 1
ATOM 1356 O O . THR A 1 190 ? 19.336 -7.630 7.351 1.00 71.75 190 THR A O 1
ATOM 1360 N N . GLU A 1 191 ? 20.306 -6.086 5.954 1.00 67.81 191 GLU A N 1
ATOM 1361 C CA . GLU A 1 191 ? 20.903 -7.088 5.057 1.00 62.53 191 GLU A CA 1
ATOM 1362 C C . GLU A 1 191 ? 21.614 -8.216 5.804 1.00 64.78 191 GLU A C 1
ATOM 1363 O O . GLU A 1 191 ? 21.266 -9.403 5.593 1.00 67.67 191 GLU A O 1
ATOM 1369 N N . GLU A 1 192 ? 22.580 -7.854 6.675 1.00 62.16 192 GLU A N 1
ATOM 1370 C CA . GLU A 1 192 ? 23.300 -8.744 7.616 1.00 64.30 192 GLU A CA 1
ATOM 1371 C C . GLU A 1 192 ? 22.395 -9.744 8.386 1.00 63.66 192 GLU A C 1
ATOM 1372 O O . GLU A 1 192 ? 22.634 -10.963 8.405 1.00 59.38 192 GLU A O 1
ATOM 1378 N N . GLU A 1 193 ? 21.383 -9.203 9.055 1.00 66.49 193 GLU A N 1
ATOM 1379 C CA . GLU A 1 193 ? 20.353 -10.074 9.671 1.00 69.46 193 GLU A CA 1
ATOM 1380 C C . GLU A 1 193 ? 19.557 -10.861 8.572 1.00 68.86 193 GLU A C 1
ATOM 1381 O O . GLU A 1 193 ? 19.386 -12.107 8.780 1.00 65.70 193 GLU A O 1
ATOM 1387 N N . PHE A 1 194 ? 19.100 -10.173 7.469 1.00 63.79 194 PHE A N 1
ATOM 1388 C CA . PHE A 1 194 ? 18.246 -10.795 6.404 1.00 61.56 194 PHE A CA 1
ATOM 1389 C C . PHE A 1 194 ? 18.965 -11.916 5.717 1.00 59.55 194 PHE A C 1
ATOM 1390 O O . PHE A 1 194 ? 18.369 -12.954 5.523 1.00 53.89 194 PHE A O 1
ATOM 1398 N N . ARG A 1 195 ? 20.263 -11.765 5.440 1.00 58.85 195 ARG A N 1
ATOM 1399 C CA . ARG A 1 195 ? 21.031 -12.883 4.877 1.00 56.42 195 ARG A CA 1
ATOM 1400 C C . ARG A 1 195 ? 21.218 -14.019 5.841 1.00 54.76 195 ARG A C 1
ATOM 1401 O O . ARG A 1 195 ? 21.225 -15.163 5.434 1.00 55.26 195 ARG A O 1
ATOM 1409 N N . ASN A 1 196 ? 21.358 -13.734 7.135 1.00 55.40 196 ASN A N 1
ATOM 1410 C CA . ASN A 1 196 ? 21.397 -14.839 8.113 1.00 57.06 196 ASN A CA 1
ATOM 1411 C C . ASN A 1 196 ? 20.085 -15.579 7.968 1.00 51.73 196 ASN A C 1
ATOM 1412 O O . ASN A 1 196 ? 20.065 -16.741 7.831 1.00 52.92 196 ASN A O 1
ATOM 1417 N N . GLU A 1 197 ? 18.988 -14.888 7.848 1.00 52.23 197 GLU A N 1
ATOM 1418 C CA . GLU A 1 197 ? 17.636 -15.601 7.825 1.00 54.95 197 GLU A CA 1
ATOM 1419 C C . GLU A 1 197 ? 17.274 -16.392 6.561 1.00 53.11 197 GLU A C 1
ATOM 1420 O O . GLU A 1 197 ? 16.593 -17.431 6.627 1.00 47.93 197 GLU A O 1
ATOM 1426 N N . LEU A 1 198 ? 17.721 -15.923 5.402 1.00 47.84 198 LEU A N 1
ATOM 1427 C CA . LEU A 1 198 ? 17.595 -16.775 4.245 1.00 47.13 198 LEU A CA 1
ATOM 1428 C C . LEU A 1 198 ? 18.035 -18.223 4.472 1.00 43.16 198 LEU A C 1
ATOM 1429 O O . LEU A 1 198 ? 17.482 -19.093 3.823 1.00 45.29 198 LEU A O 1
ATOM 1434 N N . ALA A 1 199 ? 19.048 -18.504 5.284 1.00 44.00 199 ALA A N 1
ATOM 1435 C CA . ALA A 1 199 ? 19.512 -19.928 5.348 1.00 40.64 199 ALA A CA 1
ATOM 1436 C C . ALA A 1 199 ? 18.415 -20.918 5.957 1.00 41.63 199 ALA A C 1
ATOM 1437 O O . ALA A 1 199 ? 18.318 -22.130 5.564 1.00 36.97 199 ALA A O 1
ATOM 1439 N N . ALA A 1 200 ? 17.631 -20.397 6.919 1.00 39.50 200 ALA A N 1
ATOM 1440 C CA . ALA A 1 200 ? 16.518 -21.217 7.456 1.00 37.30 200 ALA A CA 1
ATOM 1441 C C . ALA A 1 200 ? 15.515 -21.653 6.381 1.00 36.66 200 ALA A C 1
ATOM 1442 O O . ALA A 1 200 ? 14.768 -22.690 6.475 1.00 33.64 200 ALA A O 1
ATOM 1444 N N . LEU A 1 201 ? 15.397 -20.860 5.308 1.00 34.39 201 LEU A N 1
ATOM 1445 C CA . LEU A 1 201 ? 14.518 -21.215 4.162 1.00 35.23 201 LEU A CA 1
ATOM 1446 C C . LEU A 1 201 ? 15.066 -22.263 3.271 1.00 34.46 201 LEU A C 1
ATOM 1447 O O . LEU A 1 201 ? 14.545 -22.553 2.266 1.00 34.19 201 LEU A O 1
ATOM 1452 N N . THR A 1 202 ? 16.094 -22.970 3.659 1.00 31.86 202 THR A N 1
ATOM 1453 C CA . THR A 1 202 ? 16.505 -24.144 2.893 1.00 30.83 202 THR A CA 1
ATOM 1454 C C . THR A 1 202 ? 16.123 -25.449 3.681 1.00 29.33 202 THR A C 1
ATOM 1455 O O . THR A 1 202 ? 16.433 -26.521 3.186 1.00 26.99 202 THR A O 1
ATOM 1459 N N . LEU A 1 203 ? 15.479 -25.324 4.847 1.00 29.05 203 LEU A N 1
ATOM 1460 C CA . LEU A 1 203 ? 15.220 -26.510 5.683 1.00 27.92 203 LEU A CA 1
ATOM 1461 C C . LEU A 1 203 ? 13.903 -27.125 5.180 1.00 29.00 203 LEU A C 1
ATOM 1462 O O . LEU A 1 203 ? 13.102 -26.438 4.533 1.00 30.06 203 LEU A O 1
ATOM 1467 N N . GLY A 1 204 ? 13.702 -28.414 5.371 1.00 26.50 204 GLY A N 1
ATOM 1468 C CA . GLY A 1 204 ? 12.503 -29.075 5.015 1.00 26.72 204 GLY A CA 1
ATOM 1469 C C . GLY A 1 204 ? 12.051 -30.042 6.099 1.00 24.58 204 GLY A C 1
ATOM 1470 O O . GLY A 1 204 ? 12.818 -30.391 7.031 1.00 22.79 204 GLY A O 1
ATOM 1471 N N . CYS A 1 205 ? 10.835 -30.592 5.930 1.00 23.29 205 CYS A N 1
ATOM 1472 C CA . CYS A 1 205 ? 10.239 -31.503 6.869 1.00 23.34 205 CYS A CA 1
ATOM 1473 C C . CYS A 1 205 ? 10.291 -32.930 6.345 1.00 24.39 205 CYS A C 1
ATOM 1474 O O . CYS A 1 205 ? 10.379 -33.115 5.126 1.00 24.71 205 CYS A O 1
ATOM 1477 N N . GLY A 1 206 ? 10.219 -33.901 7.295 1.00 20.60 206 GLY A N 1
ATOM 1478 C CA . GLY A 1 206 ? 10.233 -35.327 6.901 1.00 22.05 206 GLY A CA 1
ATOM 1479 C C . GLY A 1 206 ? 10.560 -36.176 8.062 1.00 19.76 206 GLY A C 1
ATOM 1480 O O . GLY A 1 206 ? 10.710 -35.592 9.138 1.00 19.49 206 GLY A O 1
ATOM 1481 N N . ALA A 1 207 ? 10.585 -37.474 7.912 1.00 20.64 207 ALA A N 1
ATOM 1482 C CA . ALA A 1 207 ? 10.974 -38.328 9.075 1.00 19.21 207 ALA A CA 1
ATOM 1483 C C . ALA A 1 207 ? 11.595 -39.555 8.597 1.00 19.59 207 ALA A C 1
ATOM 1484 O O . ALA A 1 207 ? 11.341 -39.933 7.407 1.00 20.25 207 ALA A O 1
ATOM 1486 N N . ALA A 1 208 ? 12.301 -40.239 9.451 1.00 17.25 208 ALA A N 1
ATOM 1487 C CA . ALA A 1 208 ? 12.832 -41.561 9.071 1.00 18.32 208 ALA A CA 1
ATOM 1488 C C . ALA A 1 208 ? 12.935 -42.410 10.300 1.00 17.03 208 ALA A C 1
ATOM 1489 O O . ALA A 1 208 ? 13.002 -41.851 11.432 1.00 16.92 208 ALA A O 1
ATOM 1491 N N . ALA A 1 209 ? 12.994 -43.698 10.135 1.00 16.79 209 ALA A N 1
ATOM 1492 C CA . ALA A 1 209 ? 13.241 -44.644 11.242 1.00 16.82 209 ALA A CA 1
ATOM 1493 C C . ALA A 1 209 ? 13.917 -45.865 10.727 1.00 17.52 209 ALA A C 1
ATOM 1494 O O . ALA A 1 209 ? 13.661 -46.295 9.596 1.00 20.61 209 ALA A O 1
ATOM 1496 N N . MET A 1 210 ? 14.694 -46.458 11.593 1.00 16.91 210 MET A N 1
ATOM 1497 C CA . MET A 1 210 ? 15.438 -47.631 11.256 1.00 16.59 210 MET A CA 1
ATOM 1498 C C . MET A 1 210 ? 15.347 -48.621 12.403 1.00 16.95 210 MET A C 1
ATOM 1499 O O . MET A 1 210 ? 15.489 -48.289 13.552 1.00 16.14 210 MET A O 1
ATOM 1504 N N . VAL A 1 211 ? 15.048 -49.872 12.030 1.00 16.56 211 VAL A N 1
ATOM 1505 C CA . VAL A 1 211 ? 15.154 -50.969 12.955 1.00 17.65 211 VAL A CA 1
ATOM 1506 C C . VAL A 1 211 ? 16.495 -51.656 12.724 1.00 18.49 211 VAL A C 1
ATOM 1507 O O . VAL A 1 211 ? 16.813 -52.139 11.616 1.00 20.38 211 VAL A O 1
ATOM 1511 N N . MET A 1 212 ? 17.362 -51.659 13.747 1.00 16.69 212 MET A N 1
ATOM 1512 C CA . MET A 1 212 ? 18.607 -52.381 13.718 1.00 17.08 212 MET A CA 1
ATOM 1513 C C . MET A 1 212 ? 18.414 -53.688 14.517 1.00 17.67 212 MET A C 1
ATOM 1514 O O . MET A 1 212 ? 17.702 -53.725 15.547 1.00 18.11 212 MET A O 1
ATOM 1519 N N . ALA A 1 213 ? 19.223 -54.712 14.230 1.00 19.38 213 ALA A N 1
ATOM 1520 C CA . ALA A 1 213 ? 19.102 -55.986 14.907 1.00 19.01 213 ALA A CA 1
ATOM 1521 C C . ALA A 1 213 ? 20.428 -56.742 14.877 1.00 18.72 213 ALA A C 1
ATOM 1522 O O . ALA A 1 213 ? 21.281 -56.469 14.010 1.00 19.83 213 ALA A O 1
ATOM 1524 N N . ARG A 1 214 ? 20.526 -57.678 15.798 1.00 19.43 214 ARG A N 1
ATOM 1525 C CA . ARG A 1 214 ? 21.607 -58.702 15.751 1.00 21.57 214 ARG A CA 1
ATOM 1526 C C . ARG A 1 214 ? 21.468 -59.485 14.498 1.00 23.96 214 ARG A C 1
ATOM 1527 O O . ARG A 1 214 ? 20.392 -59.947 14.134 1.00 24.37 214 ARG A O 1
ATOM 1535 N N . SER A 1 215 ? 22.624 -59.658 13.804 1.00 22.53 215 SER A N 1
ATOM 1536 C CA . SER A 1 215 ? 22.668 -60.178 12.405 1.00 24.83 215 SER A CA 1
ATOM 1537 C C . SER A 1 215 ? 22.093 -61.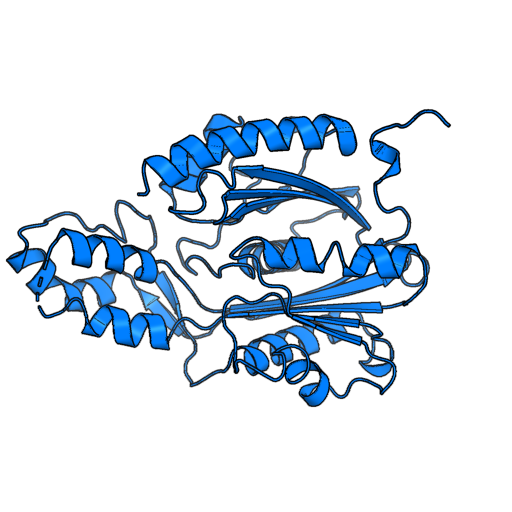632 12.406 1.00 26.01 215 SER A C 1
ATOM 1538 O O . SER A 1 215 ? 21.368 -61.928 11.473 1.00 27.20 215 SER A O 1
ATOM 1541 N N A GLU A 1 216 ? 22.301 -62.428 13.410 0.50 27.83 216 GLU A N 1
ATOM 1542 N N B GLU A 1 216 ? 22.287 -62.384 13.509 0.50 25.72 216 GLU A N 1
ATOM 1543 C CA A GLU A 1 216 ? 21.806 -63.815 13.223 0.50 30.66 216 GLU A CA 1
ATOM 1544 C CA B GLU A 1 216 ? 21.830 -63.861 13.649 0.50 27.36 216 GLU A CA 1
ATOM 1545 C C A GLU A 1 216 ? 20.308 -63.865 13.289 0.50 30.63 216 GLU A C 1
ATOM 1546 C C B GLU A 1 216 ? 20.369 -64.026 13.746 0.50 28.46 216 GLU A C 1
ATOM 1547 O O A GLU A 1 216 ? 19.632 -64.719 12.593 0.50 30.03 216 GLU A O 1
ATOM 1548 O O B GLU A 1 216 ? 19.804 -65.185 13.668 0.50 27.68 216 GLU A O 1
ATOM 1559 N N . LEU A 1 217 ? 19.701 -62.909 14.033 1.00 28.45 217 LEU A N 1
ATOM 1560 C CA . LEU A 1 217 ? 18.228 -62.874 14.113 1.00 30.83 217 LEU A CA 1
ATOM 1561 C C . LEU A 1 217 ? 17.664 -62.455 12.799 1.00 29.54 217 LEU A C 1
ATOM 1562 O O . LEU A 1 217 ? 16.418 -62.679 12.528 1.00 33.59 217 LEU A O 1
ATOM 1567 N N . VAL A 1 218 ? 18.496 -61.952 11.943 1.00 27.99 218 VAL A N 1
ATOM 1568 C CA . VAL A 1 218 ? 18.049 -61.398 10.692 1.00 29.87 218 VAL A CA 1
ATOM 1569 C C . VAL A 1 218 ? 18.928 -61.769 9.585 1.00 32.65 218 VAL A C 1
ATOM 1570 O O . VAL A 1 218 ? 19.536 -61.019 8.889 1.00 32.66 218 VAL A O 1
ATOM 1574 N N . PRO A 1 219 ? 18.842 -63.101 9.236 1.00 37.96 219 PRO A N 1
ATOM 1575 C CA . PRO A 1 219 ? 19.907 -63.565 8.371 1.00 42.81 219 PRO A CA 1
ATOM 1576 C C . PRO A 1 219 ? 19.881 -62.830 7.028 1.00 41.28 219 PRO A C 1
ATOM 1577 O O . PRO A 1 219 ? 18.760 -62.695 6.465 1.00 43.68 219 PRO A O 1
ATOM 1581 N N . ASP A 1 220 ? 21.010 -62.422 6.520 1.00 36.43 220 ASP A N 1
ATOM 1582 C CA . ASP A 1 220 ? 21.116 -61.797 5.222 1.00 40.19 220 ASP A CA 1
ATOM 1583 C C . ASP A 1 220 ? 20.477 -60.424 5.028 1.00 42.82 220 ASP A C 1
ATOM 1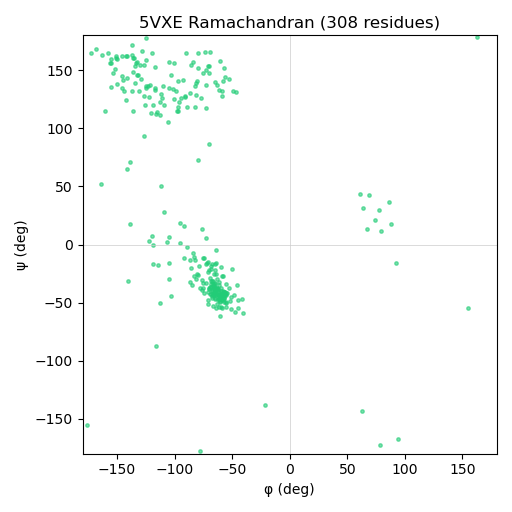584 O O . ASP A 1 220 ? 20.394 -59.915 3.941 1.00 41.86 220 ASP A O 1
ATOM 1589 N N . ALA A 1 221 ? 20.082 -59.727 6.120 1.00 37.54 221 ALA A N 1
ATOM 1590 C CA . ALA A 1 221 ? 19.806 -58.295 6.007 1.00 33.08 221 ALA A CA 1
ATOM 1591 C C . ALA A 1 221 ? 21.069 -57.418 5.747 1.00 32.23 221 ALA A C 1
ATOM 1592 O O . ALA A 1 221 ? 22.180 -57.898 5.980 1.00 33.92 221 ALA A O 1
ATOM 1594 N N . PRO A 1 222 ? 20.886 -56.165 5.341 1.00 28.29 222 PRO A N 1
ATOM 1595 C CA . PRO A 1 222 ? 22.045 -55.238 5.235 1.00 26.49 222 PRO A CA 1
ATOM 1596 C C . PRO A 1 222 ? 22.838 -55.181 6.511 1.00 25.38 222 PRO A C 1
ATOM 1597 O O . PRO A 1 222 ? 22.295 -55.313 7.642 1.00 24.72 222 PRO A O 1
ATOM 1601 N N . ARG A 1 223 ? 24.165 -55.093 6.370 1.00 24.07 223 ARG A N 1
ATOM 1602 C CA . ARG A 1 223 ? 25.080 -55.057 7.504 1.00 24.80 223 ARG A CA 1
ATOM 1603 C C . ARG A 1 223 ? 25.526 -53.588 7.755 1.00 23.20 223 ARG A C 1
ATOM 1604 O O . ARG A 1 223 ? 25.846 -52.893 6.810 1.00 21.85 223 ARG A O 1
ATOM 1612 N N . TYR A 1 224 ? 25.479 -53.203 9.040 1.00 21.58 224 TYR A N 1
ATOM 1613 C CA . TYR A 1 224 ? 26.065 -51.911 9.473 1.00 21.06 224 TYR A CA 1
ATOM 1614 C C . TYR A 1 224 ? 27.441 -52.217 10.003 1.00 19.44 224 TYR A C 1
ATOM 1615 O O . TYR A 1 224 ? 27.561 -52.892 11.021 1.00 19.72 224 TYR A O 1
ATOM 1624 N N . LYS A 1 225 ? 28.491 -51.680 9.301 1.00 20.09 225 LYS A N 1
ATOM 1625 C CA . LYS A 1 225 ? 29.831 -51.897 9.799 1.00 20.29 225 LYS A CA 1
ATOM 1626 C C . LYS A 1 225 ? 30.330 -50.901 10.864 1.00 21.27 225 LYS A C 1
ATOM 1627 O O . LYS A 1 225 ? 31.253 -51.176 11.506 1.00 22.37 225 LYS A O 1
ATOM 1633 N N . GLY A 1 226 ? 29.733 -49.790 10.934 1.00 22.04 226 GLY A N 1
ATOM 1634 C CA . GLY A 1 226 ? 30.243 -48.688 11.794 1.00 21.32 226 GLY A CA 1
ATOM 1635 C C . GLY A 1 226 ? 31.107 -47.817 10.937 1.00 19.29 226 GLY A C 1
ATOM 1636 O O . GLY A 1 226 ? 30.963 -47.730 9.731 1.00 18.37 226 GLY A O 1
ATOM 1637 N N . GLY A 1 227 ? 31.846 -46.951 11.647 1.00 19.26 227 GLY A N 1
ATOM 1638 C CA . GLY A 1 227 ? 32.547 -45.914 10.912 1.00 20.43 227 GLY A CA 1
ATOM 1639 C C . GLY A 1 227 ? 33.413 -45.071 11.865 1.00 17.79 227 GLY A C 1
ATOM 1640 O O . GLY A 1 227 ? 33.911 -45.546 12.909 1.00 19.09 227 GLY A O 1
ATOM 1641 N N . VAL A 1 228 ? 33.656 -43.860 11.410 1.00 17.20 228 VAL A N 1
ATOM 1642 C CA . VAL A 1 228 ? 34.597 -42.968 12.013 1.00 16.49 228 VAL A CA 1
ATOM 1643 C C . VAL A 1 228 ? 34.039 -41.583 12.182 1.00 17.58 228 VAL A C 1
ATOM 1644 O O . VAL A 1 228 ? 33.080 -41.185 11.485 1.00 17.18 228 VAL A O 1
ATOM 1648 N N . THR A 1 229 ? 34.595 -40.820 13.145 1.00 17.41 229 THR A N 1
ATOM 1649 C CA . THR A 1 229 ? 34.287 -39.406 13.334 1.00 18.13 229 THR A CA 1
ATOM 1650 C C . THR A 1 229 ? 35.610 -38.617 13.536 1.00 16.87 229 THR A C 1
ATOM 1651 O O . THR A 1 229 ? 36.495 -39.104 14.244 1.00 18.36 229 THR A O 1
ATOM 1655 N N . ARG A 1 230 ? 35.683 -37.476 12.937 1.00 17.63 230 ARG A N 1
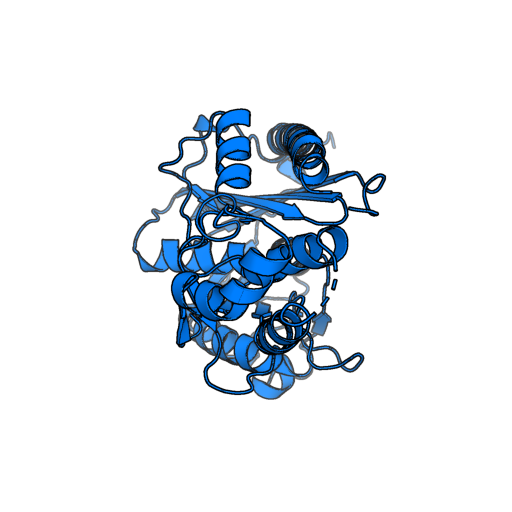ATOM 1656 C CA . ARG A 1 230 ? 36.671 -36.494 13.227 1.00 17.76 230 ARG A CA 1
ATOM 1657 C C . ARG A 1 230 ? 35.973 -35.229 13.523 1.00 17.70 230 ARG A C 1
ATOM 1658 O O . ARG A 1 230 ? 34.814 -34.932 13.092 1.00 19.59 230 ARG A O 1
ATOM 1666 N N . SER A 1 231 ? 36.629 -34.376 14.300 1.00 17.52 231 SER A N 1
ATOM 1667 C CA . SER A 1 231 ? 35.921 -33.143 14.713 1.00 18.01 231 SER A CA 1
ATOM 1668 C C . SER A 1 231 ? 36.908 -31.929 14.548 1.00 18.39 231 SER A C 1
ATOM 1669 O O . SER A 1 231 ? 38.162 -32.060 14.422 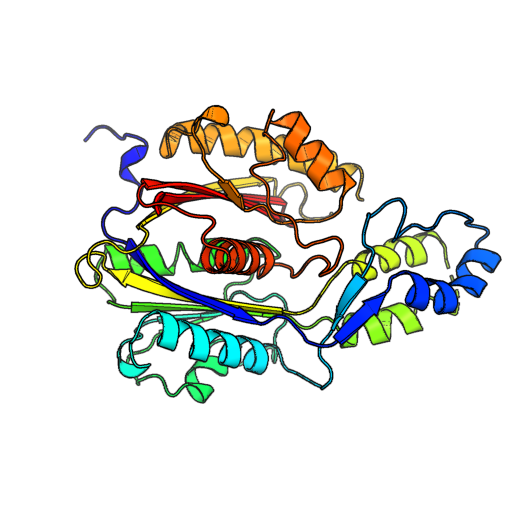1.00 18.79 231 SER A O 1
ATOM 1672 N N . ALA A 1 232 ? 36.307 -30.714 14.480 1.00 19.19 232 ALA A N 1
ATOM 1673 C CA . ALA A 1 232 ? 37.084 -29.437 14.487 1.00 21.36 232 ALA A CA 1
ATOM 1674 C C . ALA A 1 232 ? 36.272 -28.455 15.330 1.00 21.10 232 ALA A C 1
ATOM 1675 O O . ALA A 1 232 ? 35.622 -27.493 14.832 1.00 21.75 232 ALA A O 1
ATOM 1677 N N . THR A 1 233 ? 36.172 -28.798 16.613 1.00 20.29 233 THR A N 1
ATOM 1678 C CA . THR A 1 233 ? 35.391 -28.058 17.582 1.00 22.19 233 THR A CA 1
ATOM 1679 C C . THR A 1 233 ? 35.922 -26.660 17.792 1.00 23.75 233 THR A C 1
ATOM 1680 O O . THR A 1 233 ? 35.142 -25.862 18.437 1.00 26.79 233 THR A O 1
ATOM 1684 N N . GLU A 1 234 ? 37.128 -26.399 17.359 1.00 24.66 234 GLU A N 1
ATOM 1685 C CA . GLU A 1 234 ? 37.596 -24.976 17.276 1.00 29.40 234 GLU A CA 1
ATOM 1686 C C . GLU A 1 234 ? 36.568 -24.095 16.525 1.00 33.28 234 GLU A C 1
ATOM 1687 O O . GLU A 1 234 ? 36.493 -22.855 16.795 1.00 35.60 234 GLU A O 1
ATOM 1693 N N . TRP A 1 235 ? 35.696 -24.688 15.708 1.00 30.52 235 TRP A N 1
ATOM 1694 C CA . TRP A 1 235 ? 34.849 -23.937 14.825 1.00 32.39 235 TRP A CA 1
ATOM 1695 C C . TRP A 1 235 ? 33.450 -24.001 15.286 1.00 33.42 235 TRP A C 1
ATOM 1696 O O . TRP A 1 235 ? 32.533 -23.833 14.455 1.00 35.16 235 TRP A O 1
ATOM 1707 N N . ASN A 1 236 ? 33.183 -24.172 16.594 1.00 32.50 236 ASN A N 1
ATOM 1708 C CA . ASN A 1 236 ? 31.823 -24.360 17.020 1.00 32.85 236 ASN A CA 1
ATOM 1709 C C . ASN A 1 236 ? 31.057 -22.989 16.868 1.00 34.58 236 ASN A C 1
ATOM 1710 O O . ASN A 1 236 ? 29.879 -23.023 17.124 1.00 34.79 236 ASN A O 1
ATOM 1715 N N . LYS A 1 237 ? 31.724 -21.843 16.693 1.00 40.71 237 LYS A N 1
ATOM 1716 C CA . LYS A 1 237 ? 30.989 -20.528 16.512 1.00 46.35 237 LYS A CA 1
ATOM 1717 C C . LYS A 1 237 ? 30.233 -20.392 15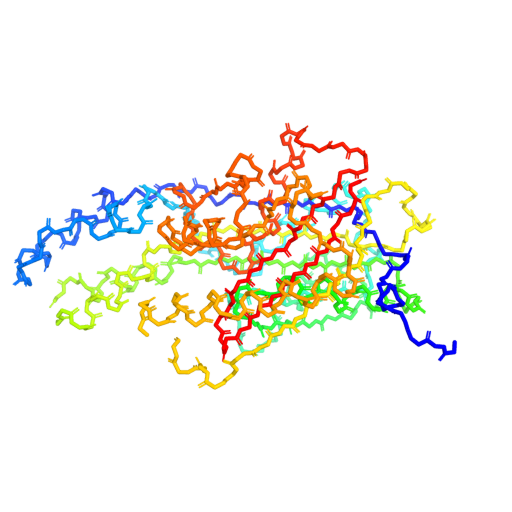.090 1.00 47.86 237 LYS A C 1
ATOM 1718 O O . LYS A 1 237 ? 29.215 -19.678 14.935 1.00 45.03 237 LYS A O 1
ATOM 1724 N N . LEU A 1 238 ? 30.660 -21.119 14.067 1.00 44.19 238 LEU A N 1
ATOM 1725 C CA . LEU A 1 238 ? 29.927 -21.143 12.750 1.00 42.92 238 LEU A CA 1
ATOM 1726 C C . LEU A 1 238 ? 28.664 -22.094 12.789 1.00 46.53 238 LEU A C 1
ATOM 1727 O O . LEU A 1 238 ? 27.452 -21.755 12.932 1.00 54.27 238 LEU A O 1
ATOM 1732 N N . ASP A 1 249 ? 30.114 -18.265 9.254 1.00 65.82 249 ASP A N 1
ATOM 1733 C CA . ASP A 1 249 ? 29.863 -17.620 7.987 1.00 75.97 249 ASP A CA 1
ATOM 1734 C C . ASP A 1 249 ? 29.091 -18.619 7.193 1.00 77.93 249 ASP A C 1
ATOM 1735 O O . ASP A 1 249 ? 28.151 -19.172 7.701 1.00 77.01 249 ASP A O 1
ATOM 1740 N N . THR A 1 250 ? 29.445 -18.741 5.912 1.00 88.52 250 THR A N 1
ATOM 1741 C CA . THR A 1 250 ? 29.172 -19.911 5.061 1.00 84.89 250 THR A CA 1
ATOM 1742 C C . THR A 1 250 ? 30.375 -20.225 4.136 1.00 81.31 250 THR A C 1
ATOM 1743 O O . THR A 1 250 ? 30.503 -21.413 3.796 1.00 71.22 250 THR A O 1
ATOM 1747 N N . ARG A 1 251 ? 31.165 -19.197 3.686 1.00 76.89 251 ARG A N 1
ATOM 1748 C CA . ARG A 1 251 ? 32.498 -19.377 3.053 1.00 80.10 251 ARG A CA 1
ATOM 1749 C C . ARG A 1 251 ? 33.328 -20.262 3.984 1.00 77.91 251 ARG A C 1
ATOM 1750 O O . ARG A 1 251 ? 33.924 -21.251 3.569 1.00 80.03 251 ARG A O 1
ATOM 1758 N N . LEU A 1 252 ? 33.325 -19.901 5.264 1.00 72.42 252 LEU A N 1
ATOM 1759 C CA . LEU A 1 252 ? 33.982 -20.706 6.296 1.00 62.71 252 LEU A CA 1
ATOM 1760 C C . LEU A 1 252 ? 33.357 -22.057 6.705 1.00 53.01 252 LEU A C 1
ATOM 1761 O O . LEU A 1 252 ? 34.091 -23.052 6.783 1.00 51.47 252 LEU A O 1
ATOM 1766 N N . LEU A 1 253 ? 32.073 -22.169 6.979 1.00 47.56 253 LEU A N 1
ATOM 1767 C CA . LEU A 1 253 ? 31.559 -23.516 7.013 1.00 51.30 253 LEU A CA 1
ATOM 1768 C C . LEU A 1 253 ? 32.152 -24.373 5.852 1.00 46.05 253 LEU A C 1
ATOM 1769 O O . LEU A 1 253 ? 32.639 -25.466 6.114 1.00 40.23 253 LEU A O 1
ATOM 1774 N N . LEU A 1 254 ? 32.174 -23.854 4.603 1.00 43.37 254 LEU A N 1
ATOM 1775 C CA . LEU A 1 254 ? 32.651 -24.653 3.456 1.00 42.63 254 LEU A CA 1
ATOM 1776 C C . LEU A 1 254 ? 34.112 -25.029 3.439 1.00 39.91 254 LEU A C 1
ATOM 1777 O O . LEU A 1 254 ? 34.409 -26.259 3.261 1.00 36.98 254 LEU A O 1
ATOM 1782 N N . ILE A 1 255 ? 35.023 -24.076 3.585 1.00 34.13 255 ILE A N 1
ATOM 1783 C CA . ILE A 1 255 ? 36.416 -24.435 3.504 1.00 38.53 255 ILE A CA 1
ATOM 1784 C C . ILE A 1 255 ? 36.761 -25.332 4.681 1.00 31.08 255 ILE A C 1
ATOM 1785 O O . ILE A 1 255 ? 37.551 -26.293 4.510 1.00 30.83 255 ILE A O 1
ATOM 1790 N N . GLU A 1 256 ? 36.280 -24.990 5.872 1.00 30.42 256 GLU A N 1
ATOM 1791 C CA . GLU A 1 256 ? 36.766 -25.778 7.096 1.00 27.35 256 GLU A CA 1
ATOM 1792 C C . GLU A 1 256 ? 36.061 -27.127 7.098 1.00 25.37 256 GLU A C 1
ATOM 1793 O O . GLU A 1 256 ? 36.604 -28.169 7.531 1.00 25.17 256 GLU A O 1
ATOM 1799 N N . GLY A 1 257 ? 34.851 -27.097 6.562 1.00 25.13 257 GLY A N 1
ATOM 1800 C CA . GLY A 1 257 ? 34.111 -28.344 6.475 1.00 24.14 257 GLY A CA 1
ATOM 1801 C C . GLY A 1 257 ? 34.787 -29.377 5.526 1.00 26.76 257 GLY A C 1
ATOM 1802 O O . GLY A 1 257 ? 34.919 -30.575 5.868 1.00 24.86 257 GLY A O 1
ATOM 1803 N N . ILE A 1 258 ? 35.334 -28.902 4.394 1.00 27.69 258 ILE A N 1
ATOM 1804 C CA . ILE A 1 258 ? 36.004 -29.784 3.444 1.00 27.82 258 ILE A CA 1
ATOM 1805 C C . ILE A 1 258 ? 37.314 -30.246 4.047 1.00 27.12 258 ILE A C 1
ATOM 1806 O O . ILE A 1 258 ? 37.727 -31.381 3.889 1.00 25.37 258 ILE A O 1
ATOM 1811 N N . LYS A 1 259 ? 38.053 -29.366 4.723 1.00 26.14 259 LYS A N 1
ATOM 1812 C CA . LYS A 1 259 ? 39.293 -29.735 5.353 1.00 25.92 259 LYS A CA 1
ATOM 1813 C C . LYS A 1 259 ? 39.030 -30.917 6.372 1.00 22.92 259 LYS A C 1
ATOM 1814 O O . LYS A 1 259 ? 39.824 -31.885 6.576 1.00 24.34 259 LYS A O 1
ATOM 1820 N N . LEU A 1 260 ? 37.960 -30.720 7.150 1.00 21.36 260 LEU A N 1
ATOM 1821 C CA . LEU A 1 260 ? 37.569 -31.752 8.123 1.00 20.65 260 LEU A CA 1
ATOM 1822 C C . LEU A 1 260 ? 37.193 -33.108 7.436 1.00 19.21 260 LEU A C 1
ATOM 1823 O O . LEU A 1 260 ? 37.606 -34.123 7.935 1.00 19.95 260 LEU A O 1
ATOM 1828 N N . ALA A 1 261 ? 36.407 -32.992 6.358 1.00 20.74 261 ALA A N 1
ATOM 1829 C CA . ALA A 1 261 ? 36.066 -34.178 5.615 1.00 22.23 261 ALA A CA 1
ATOM 1830 C C . ALA A 1 261 ? 37.272 -34.920 5.094 1.00 23.20 261 ALA A C 1
ATOM 1831 O O . ALA A 1 261 ? 37.286 -36.084 5.081 1.00 21.37 261 ALA A O 1
ATOM 1833 N N . GLN A 1 262 ? 38.261 -34.188 4.630 1.00 23.93 262 GLN A N 1
ATOM 1834 C CA . GLN A 1 262 ? 39.510 -34.797 4.130 1.00 26.18 262 GLN A CA 1
ATOM 1835 C C . GLN A 1 262 ? 40.081 -35.642 5.284 1.00 23.24 262 GLN A C 1
ATOM 1836 O O . GLN A 1 262 ? 40.586 -36.753 5.026 1.00 23.76 262 GLN A O 1
ATOM 1842 N N . LYS A 1 263 ? 40.195 -35.113 6.506 1.00 23.22 263 LYS A N 1
ATOM 1843 C CA . LYS A 1 263 ? 40.791 -35.845 7.600 1.00 21.68 263 LYS A CA 1
ATOM 1844 C C . LYS A 1 263 ? 39.986 -37.061 7.867 1.00 19.04 263 LYS A C 1
ATOM 1845 O O . LYS A 1 263 ? 40.424 -38.099 8.271 1.00 19.67 263 LYS A O 1
ATOM 1851 N N . THR A 1 264 ? 38.680 -36.880 7.802 1.00 19.02 264 THR A N 1
ATOM 1852 C CA . THR A 1 264 ? 37.782 -37.971 8.085 1.00 17.16 264 THR A CA 1
ATOM 1853 C C . THR A 1 264 ? 37.868 -39.108 7.065 1.00 18.51 264 THR A C 1
ATOM 1854 O O . THR A 1 264 ? 37.865 -40.275 7.439 1.00 19.81 264 THR A O 1
ATOM 1858 N N . PHE A 1 265 ? 38.084 -38.732 5.831 1.00 19.56 265 PHE A N 1
ATOM 1859 C CA . PHE A 1 265 ? 38.290 -39.765 4.802 1.00 21.09 265 PHE A CA 1
ATOM 1860 C C . PHE A 1 265 ? 39.576 -40.510 5.059 1.00 22.80 265 PHE A C 1
ATOM 1861 O O . PHE A 1 265 ? 39.647 -41.724 4.833 1.00 19.80 265 PHE A O 1
ATOM 1869 N N . VAL A 1 266 ? 40.576 -39.824 5.553 1.00 20.65 266 VAL A N 1
ATOM 1870 C CA . VAL A 1 266 ? 41.795 -40.589 5.966 1.00 20.11 266 VAL A CA 1
ATOM 1871 C C . VAL A 1 266 ? 41.478 -41.610 7.036 1.00 18.66 266 VAL A C 1
ATOM 1872 O O . VAL A 1 266 ? 41.859 -42.776 6.976 1.00 18.02 266 VAL A O 1
ATOM 1876 N N . ALA A 1 267 ? 40.684 -41.208 8.026 1.00 18.19 267 ALA A N 1
ATOM 1877 C CA . ALA A 1 267 ? 40.316 -42.089 9.079 1.00 16.80 267 ALA A CA 1
ATOM 1878 C C . ALA A 1 267 ? 39.512 -43.258 8.528 1.00 17.73 267 ALA A C 1
ATOM 1879 O O . ALA A 1 267 ? 39.680 -44.409 8.972 1.00 19.02 267 ALA A O 1
ATOM 1881 N N . ALA A 1 268 ? 38.667 -42.980 7.551 1.00 19.06 268 ALA A N 1
ATOM 1882 C CA . ALA A 1 268 ? 37.838 -44.039 6.978 1.00 18.56 268 ALA A CA 1
ATOM 1883 C C . ALA A 1 268 ? 38.692 -45.092 6.205 1.00 18.79 268 ALA A C 1
ATOM 1884 O O . ALA A 1 268 ? 38.451 -46.273 6.279 1.00 19.85 268 ALA A O 1
ATOM 1886 N N . LYS A 1 269 ? 39.691 -44.575 5.499 1.00 18.30 269 LYS A N 1
ATOM 1887 C CA . LYS A 1 269 ? 40.652 -45.406 4.856 1.00 19.76 269 LYS A CA 1
ATOM 1888 C C . LYS A 1 269 ? 41.261 -46.309 5.856 1.00 20.09 269 LYS A C 1
ATOM 1889 O O . LYS A 1 269 ? 41.429 -47.536 5.619 1.00 21.90 269 LYS A O 1
ATOM 1895 N N . GLN A 1 270 ? 41.710 -45.763 6.973 1.00 18.02 270 GLN A N 1
ATOM 1896 C CA . GLN A 1 270 ? 42.412 -46.543 8.026 1.00 17.91 270 GLN A CA 1
ATOM 1897 C C . GLN A 1 270 ? 41.611 -47.574 8.814 1.00 18.60 270 GLN A C 1
ATOM 1898 O O . GLN A 1 270 ? 42.106 -48.520 9.267 1.00 21.65 270 GLN A O 1
ATOM 1904 N N . VAL A 1 271 ? 40.276 -47.409 8.821 1.00 18.74 271 VAL A N 1
ATOM 1905 C CA . VAL A 1 271 ? 39.410 -48.288 9.567 1.00 19.40 271 VAL A CA 1
ATOM 1906 C C . VAL A 1 271 ? 38.541 -49.135 8.643 1.00 20.14 271 VAL A C 1
ATOM 1907 O O . VAL A 1 271 ? 38.465 -50.339 8.872 1.00 20.59 271 VAL A O 1
ATOM 1911 N N . LEU A 1 272 ? 37.887 -48.474 7.708 1.00 20.20 272 LEU A N 1
ATOM 1912 C CA . LEU A 1 272 ? 36.988 -49.088 6.796 1.00 23.09 272 LEU A CA 1
ATOM 1913 C C . LEU A 1 272 ? 37.645 -49.543 5.491 1.00 23.86 272 LEU A C 1
ATOM 1914 O O . LEU A 1 272 ? 37.026 -50.293 4.722 1.00 24.09 272 LEU A O 1
ATOM 1919 N N . GLY A 1 273 ? 38.885 -49.143 5.206 1.00 24.21 273 GLY A N 1
ATOM 1920 C CA . GLY A 1 273 ? 39.493 -49.574 3.980 1.00 25.51 273 GLY A CA 1
ATOM 1921 C C . GLY A 1 273 ? 38.987 -48.753 2.787 1.00 26.00 273 GLY A C 1
ATOM 1922 O O . GLY A 1 273 ? 39.227 -49.129 1.682 1.00 27.67 273 GLY A O 1
ATOM 1923 N N . TRP A 1 274 ? 38.291 -47.663 2.997 1.00 23.44 274 TRP A N 1
ATOM 1924 C CA . TRP A 1 274 ? 37.651 -46.818 1.883 1.00 26.35 274 TRP A CA 1
ATOM 1925 C C . TRP A 1 274 ? 38.669 -46.309 0.900 1.00 28.66 274 TRP A C 1
ATOM 1926 O O . TRP A 1 274 ? 39.616 -45.596 1.255 1.00 26.25 274 TRP A O 1
ATOM 1937 N N . ALA A 1 275 ? 38.394 -46.569 -0.337 1.00 29.92 275 ALA A N 1
ATOM 1938 C CA . ALA A 1 275 ? 38.848 -45.742 -1.475 1.00 32.29 275 ALA A CA 1
ATOM 1939 C C . ALA A 1 275 ? 37.597 -45.323 -2.212 1.00 30.65 275 ALA A C 1
ATOM 1940 O O . ALA A 1 275 ? 36.726 -46.150 -2.393 1.00 33.25 275 ALA A O 1
ATOM 1942 N N . VAL A 1 276 ? 37.500 -44.060 -2.619 1.00 31.59 276 VAL A N 1
ATOM 1943 C CA . VAL A 1 276 ? 36.269 -43.493 -3.173 1.00 35.24 276 VAL A CA 1
ATOM 1944 C C . VAL A 1 276 ? 35.707 -44.292 -4.311 1.00 34.86 276 VAL A C 1
ATOM 1945 O O . VAL A 1 276 ? 34.510 -44.543 -4.428 1.00 34.99 276 VAL A O 1
ATOM 1949 N N . GLU A 1 277 ? 36.599 -44.830 -5.144 1.00 34.86 277 GLU A N 1
ATOM 1950 C CA . GLU A 1 277 ? 36.170 -45.571 -6.298 1.00 37.96 277 GLU A CA 1
ATOM 1951 C C . GLU A 1 277 ? 35.585 -46.948 -5.992 1.00 38.32 277 GLU A C 1
ATOM 1952 O O . GLU A 1 277 ? 34.891 -47.462 -6.827 1.00 40.89 277 GLU A O 1
ATOM 1958 N N . GLU A 1 278 ? 35.805 -47.519 -4.812 1.00 37.59 278 GLU A N 1
ATOM 1959 C CA . GLU A 1 278 ? 35.256 -48.805 -4.455 1.00 37.99 278 GLU A CA 1
ATOM 1960 C C . GLU A 1 278 ? 33.865 -48.747 -3.784 1.00 35.32 278 GLU A C 1
ATOM 1961 O O . GLU A 1 278 ? 33.322 -49.771 -3.512 1.00 36.61 278 GLU A O 1
ATOM 1967 N N . LEU A 1 279 ? 33.339 -47.565 -3.564 1.00 33.22 279 LEU A N 1
ATOM 1968 C CA . LEU A 1 279 ? 32.049 -47.437 -2.861 1.00 31.22 279 LEU A CA 1
ATOM 1969 C C . LEU A 1 279 ? 30.991 -47.405 -3.972 1.00 31.82 279 LEU A C 1
ATOM 1970 O O . LEU A 1 279 ? 31.260 -46.772 -5.044 1.00 33.96 279 LEU A O 1
ATOM 1975 N N . ASP A 1 280 ? 29.857 -48.031 -3.764 1.00 29.10 280 ASP A N 1
ATOM 1976 C CA . ASP A 1 280 ? 28.772 -48.014 -4.694 1.00 31.00 280 ASP A CA 1
ATOM 1977 C C . ASP A 1 280 ? 27.852 -46.898 -4.634 1.00 31.14 280 ASP A C 1
ATOM 1978 O O . ASP A 1 280 ? 27.276 -46.586 -5.642 1.00 31.01 280 ASP A O 1
ATOM 1983 N N . GLN A 1 281 ? 27.572 -46.370 -3.437 1.00 29.13 281 GLN A N 1
ATOM 1984 C CA . GLN A 1 281 ? 26.578 -45.236 -3.299 1.00 28.66 281 GLN A CA 1
ATOM 1985 C C . GLN A 1 281 ? 27.183 -44.383 -2.115 1.00 26.57 281 GLN A C 1
ATOM 1986 O O . GLN A 1 281 ? 27.755 -45.009 -1.144 1.00 26.02 281 GLN A O 1
ATOM 1992 N N . PHE A 1 282 ? 27.012 -43.070 -2.222 1.00 26.40 282 PHE A N 1
ATOM 1993 C CA . PHE A 1 282 ? 27.319 -42.070 -1.214 1.00 26.74 282 PHE A CA 1
ATOM 1994 C C . PHE A 1 282 ? 25.972 -41.446 -0.802 1.00 26.41 282 PHE A C 1
ATOM 1995 O O . PHE A 1 282 ? 25.259 -40.796 -1.637 1.00 27.78 282 PHE A O 1
ATOM 2003 N N . VAL A 1 283 ? 25.578 -41.663 0.458 1.00 23.87 283 VAL A N 1
ATOM 2004 C CA . VAL A 1 283 ? 24.410 -41.075 1.020 1.00 24.42 283 VAL A CA 1
ATOM 2005 C C . VAL A 1 283 ? 24.951 -39.934 1.923 1.00 24.70 283 VAL A C 1
ATOM 2006 O O . VAL A 1 283 ? 25.492 -40.204 2.945 1.00 21.41 283 VAL A O 1
ATOM 2010 N N A ILE A 1 284 ? 24.726 -38.687 1.476 0.50 25.71 284 ILE A N 1
ATOM 2011 N N B ILE A 1 284 ? 24.744 -38.696 1.463 0.50 25.00 284 ILE A N 1
ATOM 2012 C CA A ILE A 1 284 ? 25.445 -37.481 1.916 0.50 26.32 284 ILE A CA 1
ATOM 2013 C CA B ILE A 1 284 ? 25.326 -37.534 2.090 0.50 24.88 284 ILE A CA 1
ATOM 2014 C C A ILE A 1 284 ? 24.476 -36.463 2.465 0.50 25.21 284 ILE A C 1
ATOM 2015 C C B ILE A 1 284 ? 24.325 -36.577 2.627 0.50 24.38 284 ILE A C 1
ATOM 2016 O O A ILE A 1 284 ? 23.480 -36.085 1.709 0.50 27.64 284 ILE A O 1
ATOM 2017 O O B ILE A 1 284 ? 23.168 -36.388 2.124 0.50 25.76 284 ILE A O 1
ATOM 2026 N N . HIS A 1 285 ? 24.710 -35.965 3.680 1.00 23.30 285 HIS A N 1
ATOM 2027 C CA . HIS A 1 285 ? 23.937 -34.907 4.174 1.00 23.65 285 HIS A CA 1
ATOM 2028 C C . HIS A 1 285 ? 24.058 -33.707 3.255 1.00 25.02 285 HIS A C 1
ATOM 2029 O O . HIS A 1 285 ? 25.209 -33.487 2.784 1.00 27.10 285 HIS A O 1
ATOM 2036 N N . GLN A 1 286 ? 22.935 -32.997 3.031 1.00 26.94 286 GLN A N 1
ATOM 2037 C CA . GLN A 1 286 ? 22.976 -31.841 2.009 1.00 31.82 286 GLN A CA 1
ATOM 2038 C C . GLN A 1 286 ? 22.508 -30.559 2.484 1.00 31.06 286 GLN A C 1
ATOM 2039 O O . GLN A 1 286 ? 21.505 -30.416 3.223 1.00 27.66 286 GLN A O 1
ATOM 2045 N N . VAL A 1 287 ? 23.401 -29.646 2.234 1.00 30.34 287 VAL A N 1
ATOM 2046 C CA . VAL A 1 287 ? 23.324 -28.351 2.779 1.00 32.65 287 VAL A CA 1
ATOM 2047 C C . VAL A 1 287 ? 22.836 -27.442 1.684 1.00 32.60 287 VAL A C 1
ATOM 2048 O O . VAL A 1 287 ? 21.912 -26.646 1.911 1.00 34.79 287 VAL A O 1
ATOM 2052 N N . SER A 1 288 ? 23.364 -27.583 0.488 1.00 32.86 288 SER A N 1
ATOM 2053 C CA . SER A 1 288 ? 23.015 -26.698 -0.620 1.00 34.93 288 SER A CA 1
ATOM 2054 C C . SER A 1 288 ? 23.682 -27.300 -1.824 1.00 34.85 288 SER A C 1
ATOM 2055 O O . SER A 1 288 ? 24.606 -28.070 -1.717 1.00 32.86 288 SER A O 1
ATOM 2058 N N . ARG A 1 289 ? 23.249 -26.851 -2.968 1.00 37.42 289 ARG A N 1
ATOM 2059 C CA . ARG A 1 289 ? 23.737 -27.298 -4.243 1.00 39.21 289 ARG A CA 1
ATOM 2060 C C . ARG A 1 289 ? 25.232 -27.017 -4.439 1.00 39.84 289 ARG A C 1
ATOM 2061 O O . ARG A 1 289 ? 25.970 -27.951 -4.673 1.00 39.38 289 ARG A O 1
ATOM 2069 N N . PRO A 1 290 ? 25.650 -25.745 -4.252 1.00 40.67 290 PRO A N 1
ATOM 2070 C CA . PRO A 1 290 ? 27.096 -25.502 -4.260 1.00 39.41 290 PRO A CA 1
ATOM 2071 C C . PRO A 1 290 ? 27.962 -26.182 -3.225 1.00 37.06 290 PRO A C 1
ATOM 2072 O O . PRO A 1 290 ? 29.136 -26.436 -3.525 1.00 36.58 290 PRO A O 1
ATOM 2076 N N . HIS A 1 291 ? 27.493 -26.395 -1.987 1.00 36.92 291 HIS A N 1
ATOM 2077 C CA . HIS A 1 291 ? 28.286 -27.139 -1.027 1.00 35.04 291 HIS A CA 1
ATOM 2078 C C . HIS A 1 291 ? 28.462 -28.569 -1.465 1.00 31.88 291 HIS A C 1
ATOM 2079 O O . HIS A 1 291 ? 29.516 -29.161 -1.329 1.00 32.35 291 HIS A O 1
ATOM 2086 N N . THR A 1 292 ? 27.379 -29.208 -1.875 1.00 32.58 292 THR A N 1
ATOM 2087 C CA . THR A 1 292 ? 27.468 -30.557 -2.361 1.00 30.67 292 THR A CA 1
ATOM 2088 C C . THR A 1 292 ? 28.451 -30.599 -3.549 1.00 31.52 292 THR A C 1
ATOM 2089 O O . THR A 1 292 ? 29.212 -31.510 -3.640 1.00 30.50 292 THR A O 1
ATOM 2093 N N . ALA A 1 293 ? 28.310 -29.649 -4.456 1.00 33.20 293 ALA A N 1
ATOM 2094 C CA . ALA A 1 293 ? 29.188 -29.720 -5.691 1.00 33.81 293 ALA A CA 1
ATOM 2095 C C . ALA A 1 293 ? 30.650 -29.679 -5.283 1.00 33.35 293 ALA A C 1
ATOM 2096 O O . ALA A 1 293 ? 31.505 -30.405 -5.815 1.00 34.38 293 ALA A O 1
ATOM 2098 N N . ALA A 1 294 ? 30.950 -28.774 -4.349 1.00 33.94 294 ALA A N 1
ATOM 2099 C CA . ALA A 1 294 ? 32.282 -28.589 -3.822 1.00 33.31 294 ALA A CA 1
ATOM 2100 C C . ALA A 1 294 ? 32.819 -29.835 -3.146 1.00 30.60 294 ALA A C 1
ATOM 2101 O O . ALA A 1 294 ? 33.945 -30.308 -3.364 1.00 30.04 294 ALA A O 1
ATOM 2103 N N . PHE A 1 295 ? 31.998 -30.397 -2.293 1.00 30.19 295 PHE A N 1
ATOM 2104 C CA . PHE A 1 295 ? 32.377 -31.679 -1.692 1.00 30.63 295 PHE A CA 1
ATOM 2105 C C . PHE A 1 295 ? 32.701 -32.793 -2.723 1.00 30.03 295 PHE A C 1
ATOM 2106 O O . PHE A 1 295 ? 33.721 -33.479 -2.591 1.00 30.79 295 PHE A O 1
ATOM 2114 N N . VAL A 1 296 ? 31.775 -33.053 -3.637 1.00 30.85 296 VAL A N 1
ATOM 2115 C CA . VAL A 1 296 ? 31.948 -34.139 -4.568 1.00 32.76 296 VAL A CA 1
ATOM 2116 C C . VAL A 1 296 ? 33.189 -33.921 -5.464 1.00 34.79 296 VAL A C 1
ATOM 2117 O O . VAL A 1 296 ? 33.983 -34.885 -5.677 1.00 32.30 296 VAL A O 1
ATOM 2121 N N . LYS A 1 297 ? 33.394 -32.684 -5.849 1.00 34.67 297 LYS A N 1
ATOM 2122 C CA . LYS A 1 297 ? 34.616 -32.306 -6.586 1.00 37.10 297 LYS A CA 1
ATOM 2123 C C . LYS A 1 297 ? 35.859 -32.522 -5.785 1.00 38.24 297 LYS A C 1
ATOM 2124 O O . LYS A 1 297 ? 36.862 -33.081 -6.273 1.00 34.70 297 LYS A O 1
ATOM 2130 N N . SER A 1 298 ? 35.853 -32.063 -4.552 1.00 35.09 298 SER A N 1
ATOM 2131 C CA . SER A 1 298 ? 37.041 -32.145 -3.773 1.00 37.36 298 SER A CA 1
ATOM 2132 C C . SER A 1 298 ? 37.467 -33.634 -3.534 1.00 35.80 298 SER A C 1
ATOM 2133 O O . SER A 1 298 ? 38.670 -33.974 -3.373 1.00 35.40 298 SER A O 1
ATOM 2136 N N . PHE A 1 299 ? 36.540 -34.567 -3.491 1.00 32.16 299 PHE A N 1
ATOM 2137 C CA . PHE A 1 299 ? 36.889 -35.897 -3.261 1.00 32.82 299 PHE A CA 1
ATOM 2138 C C . PHE A 1 299 ? 36.838 -36.771 -4.517 1.00 33.39 299 PHE A C 1
ATOM 2139 O O . PHE A 1 299 ? 37.003 -37.920 -4.423 1.00 33.69 299 PHE A O 1
ATOM 2147 N N . GLY A 1 300 ? 36.610 -36.225 -5.682 1.00 35.44 300 GLY A N 1
ATOM 2148 C CA . GLY A 1 300 ? 36.562 -36.996 -6.911 1.00 36.56 300 GLY A CA 1
ATOM 2149 C C . GLY A 1 300 ? 35.435 -38.008 -6.940 1.00 40.45 300 GLY A C 1
ATOM 2150 O O . GLY A 1 300 ? 35.528 -39.093 -7.519 1.00 38.30 300 GLY A O 1
ATOM 2151 N N . ILE A 1 301 ? 34.336 -37.683 -6.273 1.00 36.91 301 ILE A N 1
ATOM 2152 C CA . ILE A 1 301 ? 33.215 -38.600 -6.263 1.00 39.27 301 ILE A CA 1
ATOM 2153 C C . ILE A 1 301 ? 32.416 -38.476 -7.536 1.00 38.32 301 ILE A C 1
ATOM 2154 O O . ILE A 1 301 ? 32.099 -37.376 -8.052 1.00 38.47 301 ILE A O 1
ATOM 2159 N N . ASP A 1 302 ? 31.968 -39.619 -8.031 1.00 39.13 302 ASP A N 1
ATOM 2160 C CA . ASP A 1 302 ? 31.069 -39.647 -9.120 1.00 40.08 302 ASP A CA 1
ATOM 2161 C C . ASP A 1 302 ? 29.661 -39.217 -8.759 1.00 38.88 302 ASP A C 1
ATOM 2162 O O . ASP A 1 302 ? 29.022 -39.933 -8.019 1.00 35.88 302 ASP A O 1
ATOM 2167 N N . PRO A 1 303 ? 29.140 -38.117 -9.358 1.00 37.95 303 PRO A N 1
ATOM 2168 C CA . PRO A 1 303 ? 27.889 -37.524 -8.930 1.00 38.07 303 PRO A CA 1
ATOM 2169 C C . PRO A 1 303 ? 26.760 -38.435 -9.159 1.00 38.50 303 PRO A C 1
ATOM 2170 O O . PRO A 1 303 ? 25.708 -38.357 -8.533 1.00 36.44 303 PRO A O 1
ATOM 2174 N N . ALA A 1 304 ? 26.948 -39.380 -10.087 1.00 39.76 304 ALA A N 1
ATOM 2175 C CA . ALA A 1 304 ? 25.841 -40.348 -10.324 1.00 39.91 304 ALA A CA 1
ATOM 2176 C C . ALA A 1 304 ? 25.598 -41.311 -9.158 1.00 37.99 304 ALA A C 1
ATOM 2177 O O . ALA A 1 304 ? 24.588 -41.969 -9.142 1.00 38.10 304 ALA A O 1
ATOM 2179 N N . LYS A 1 305 ? 26.584 -41.454 -8.272 1.00 36.52 305 LYS A N 1
ATOM 2180 C CA . LYS A 1 305 ? 26.452 -42.255 -7.073 1.00 34.75 305 LYS A CA 1
ATOM 2181 C C . LYS A 1 305 ? 25.956 -41.429 -5.837 1.00 32.27 305 LYS A C 1
ATOM 2182 O O . LYS A 1 305 ? 26.123 -41.884 -4.714 1.00 30.13 305 LYS A O 1
ATOM 2188 N N . VAL A 1 306 ? 25.428 -40.255 -6.065 1.00 31.33 306 VAL A N 1
ATOM 2189 C CA . VAL A 1 306 ? 25.049 -39.308 -4.962 1.00 32.42 306 VAL A CA 1
ATOM 2190 C C . VAL A 1 306 ? 23.629 -38.944 -5.184 1.00 34.36 306 VAL A C 1
ATOM 2191 O O . VAL A 1 306 ? 23.353 -37.954 -5.874 1.00 36.81 306 VAL A O 1
ATOM 2195 N N . MET A 1 307 ? 22.699 -39.688 -4.530 1.00 32.61 307 MET A N 1
ATOM 2196 C CA . MET A 1 307 ? 21.291 -39.329 -4.684 1.00 36.54 307 MET A CA 1
ATOM 2197 C C . MET A 1 307 ? 21.055 -38.069 -3.914 1.00 35.43 307 MET A C 1
ATOM 2198 O O . MET A 1 307 ? 21.560 -37.925 -2.770 1.00 29.96 307 MET A O 1
ATOM 2203 N N . THR A 1 308 ? 20.314 -37.164 -4.513 1.00 36.84 308 THR A N 1
ATOM 2204 C CA . THR A 1 308 ? 19.999 -35.889 -3.910 1.00 36.30 308 THR A CA 1
ATOM 2205 C C . THR A 1 308 ? 18.515 -35.562 -3.808 1.00 36.54 308 THR A C 1
ATOM 2206 O O . THR A 1 308 ? 17.799 -35.672 -4.849 1.00 38.54 308 THR A O 1
ATOM 2210 N N . ILE A 1 309 ? 18.012 -35.064 -2.686 1.00 33.64 309 ILE A N 1
ATOM 2211 C CA . ILE A 1 309 ? 16.610 -34.693 -2.565 1.00 35.62 309 ILE A CA 1
ATOM 2212 C C . ILE A 1 309 ? 16.486 -33.245 -2.173 1.00 34.60 309 ILE A C 1
ATOM 2213 O O . ILE A 1 309 ? 15.436 -32.748 -1.985 1.00 34.84 309 ILE A O 1
ATOM 2218 N N . PHE A 1 310 ? 17.572 -32.559 -2.072 1.00 31.99 310 PHE A N 1
ATOM 2219 C CA . PHE A 1 310 ? 17.590 -31.191 -1.526 1.00 32.17 310 PHE A CA 1
ATOM 2220 C C . PHE A 1 310 ? 16.791 -30.191 -2.363 1.00 34.17 310 PHE A C 1
ATOM 2221 O O . PHE A 1 310 ? 16.194 -29.229 -1.869 1.00 35.97 310 PHE A O 1
ATOM 2229 N N . GLY A 1 311 ? 16.859 -30.330 -3.631 1.00 33.77 311 GLY A N 1
ATOM 2230 C CA . GLY A 1 311 ? 16.241 -29.300 -4.543 1.00 34.76 311 GLY A CA 1
ATOM 2231 C C . GLY A 1 311 ? 14.780 -29.264 -4.426 1.00 36.58 311 GLY A C 1
ATOM 2232 O O . GLY A 1 311 ? 14.223 -28.161 -4.654 1.00 39.26 311 GLY A O 1
ATOM 2233 N N . GLU A 1 312 ? 14.117 -30.394 -4.004 1.00 35.70 312 GLU A N 1
ATOM 2234 C CA . GLU A 1 312 ? 12.640 -30.430 -3.909 1.00 38.10 312 GLU A CA 1
ATOM 2235 C C . GLU A 1 312 ? 12.175 -30.689 -2.456 1.00 35.55 312 GLU A C 1
ATOM 2236 O O . GLU A 1 312 ? 11.032 -30.525 -2.155 1.00 34.87 312 GLU A O 1
ATOM 2242 N N . HIS A 1 313 ? 13.112 -31.181 -1.608 1.00 34.55 313 HIS A N 1
ATOM 2243 C CA . HIS A 1 313 ? 12.777 -31.424 -0.119 1.00 33.97 313 HIS A CA 1
ATOM 2244 C C . HIS A 1 313 ? 13.549 -30.533 0.834 1.00 34.63 313 HIS A C 1
ATOM 2245 O O . HIS A 1 313 ? 13.154 -30.395 1.959 1.00 38.44 313 HIS A O 1
ATOM 2252 N N . GLY A 1 314 ? 14.647 -29.914 0.406 1.00 31.25 314 GLY A N 1
ATOM 2253 C CA . GLY A 1 314 ? 15.393 -28.973 1.292 1.00 30.41 314 GLY A CA 1
ATOM 2254 C C . GLY A 1 314 ? 16.202 -29.886 2.239 1.00 29.45 314 GLY A C 1
ATOM 2255 O O . GLY A 1 314 ? 16.315 -31.069 1.969 1.00 28.16 314 GLY A O 1
ATOM 2256 N N . ASN A 1 315 ? 16.815 -29.251 3.222 1.00 26.37 315 ASN A N 1
ATOM 2257 C CA . ASN A 1 315 ? 17.729 -29.975 4.160 1.00 25.20 315 ASN A CA 1
ATOM 2258 C C . ASN A 1 315 ? 16.855 -30.467 5.303 1.00 22.46 315 ASN A C 1
ATOM 2259 O O . ASN A 1 315 ? 16.293 -29.599 6.039 1.00 23.59 315 ASN A O 1
ATOM 2264 N N . ILE A 1 316 ? 16.776 -31.776 5.494 1.00 20.45 316 ILE A N 1
ATOM 2265 C CA . ILE A 1 316 ? 15.838 -32.415 6.568 1.00 20.02 316 ILE A CA 1
ATOM 2266 C C . ILE A 1 316 ? 16.714 -32.643 7.877 1.00 19.44 316 ILE A C 1
ATOM 2267 O O . ILE A 1 316 ? 16.498 -33.626 8.600 1.00 18.43 316 ILE A O 1
ATOM 2272 N N . GLY A 1 317 ? 17.907 -31.923 7.991 1.00 20.05 317 GLY A N 1
ATOM 2273 C CA . GLY A 1 317 ? 18.688 -32.036 9.190 1.00 19.58 317 GLY A CA 1
ATOM 2274 C C . GLY A 1 317 ? 19.146 -33.509 9.311 1.00 18.37 317 GLY A C 1
ATOM 2275 O O . GLY A 1 317 ? 19.531 -34.145 8.329 1.00 17.91 317 GLY A O 1
ATOM 2276 N N . PRO A 1 318 ? 19.182 -34.014 10.570 1.00 16.11 318 PRO A N 1
ATOM 2277 C CA . PRO A 1 318 ? 19.708 -35.388 10.725 1.00 16.46 318 PRO A CA 1
ATOM 2278 C C . PRO A 1 318 ? 18.883 -36.468 10.070 1.00 15.73 318 PRO A C 1
ATOM 2279 O O . PRO A 1 318 ? 19.446 -37.553 9.890 1.00 16.58 318 PRO A O 1
ATOM 2283 N N . ALA A 1 319 ? 17.634 -36.223 9.715 1.00 16.15 319 ALA A N 1
ATOM 2284 C CA . ALA A 1 319 ? 16.881 -37.220 8.996 1.00 17.55 319 ALA A CA 1
ATOM 2285 C C . ALA A 1 319 ? 17.258 -37.395 7.518 1.00 19.15 319 ALA A C 1
ATOM 2286 O O . ALA A 1 319 ? 16.920 -38.355 6.879 1.00 19.54 319 ALA A O 1
ATOM 2288 N N . SER A 1 320 ? 18.061 -36.476 6.983 1.00 18.22 320 SER A N 1
ATOM 2289 C CA . SER A 1 320 ? 18.385 -36.470 5.519 1.00 19.24 320 SER A CA 1
ATOM 2290 C C . SER A 1 320 ? 19.055 -37.705 5.089 1.00 19.14 320 SER A C 1
ATOM 2291 O O . SER A 1 320 ? 18.718 -38.301 4.124 1.00 21.06 320 SER A O 1
ATOM 2294 N N . VAL A 1 321 ? 20.039 -38.174 5.889 1.00 20.15 321 VAL A N 1
ATOM 2295 C CA . VAL A 1 321 ? 20.767 -39.354 5.532 1.00 20.45 321 VAL A CA 1
ATOM 2296 C C . VAL A 1 321 ? 19.844 -40.641 5.486 1.00 19.56 321 VAL A C 1
ATOM 2297 O O . VAL A 1 321 ? 19.823 -41.315 4.490 1.00 21.06 321 VAL A O 1
ATOM 2301 N N . PRO A 1 322 ? 19.102 -40.984 6.534 1.00 18.56 322 PRO A N 1
ATOM 2302 C CA . PRO A 1 322 ? 18.255 -42.171 6.459 1.00 19.25 322 PRO A CA 1
ATOM 2303 C C . PRO A 1 322 ? 17.087 -42.010 5.428 1.00 19.72 322 PRO A C 1
ATOM 2304 O O . PRO A 1 322 ? 16.704 -43.023 4.842 1.00 22.55 322 PRO A O 1
ATOM 2308 N N . ILE A 1 323 ? 16.572 -40.791 5.232 1.00 20.73 323 ILE A N 1
ATOM 2309 C CA . ILE A 1 323 ? 15.542 -40.652 4.187 1.00 21.26 323 ILE A CA 1
ATOM 2310 C C . ILE A 1 323 ? 16.105 -41.023 2.869 1.00 23.11 323 ILE A C 1
ATOM 2311 O O . ILE A 1 323 ? 15.510 -41.731 2.071 1.00 23.99 323 ILE A O 1
ATOM 2316 N N . VAL A 1 324 ? 17.291 -40.572 2.537 1.00 22.78 324 VAL A N 1
ATOM 2317 C CA . VAL A 1 324 ? 17.911 -40.843 1.250 1.00 24.51 324 VAL A CA 1
ATOM 2318 C C . VAL A 1 324 ? 18.202 -42.338 1.165 1.00 24.61 324 VAL A C 1
ATOM 2319 O O . VAL A 1 324 ? 17.880 -42.973 0.122 1.00 25.40 324 VAL A O 1
ATOM 2323 N N . LEU A 1 325 ? 18.712 -42.940 2.233 1.00 23.50 325 LEU A N 1
ATOM 2324 C CA . LEU A 1 325 ? 18.931 -44.368 2.204 1.00 23.43 325 LEU A CA 1
ATOM 2325 C C . LEU A 1 325 ? 17.602 -45.099 1.889 1.00 25.31 325 LEU A C 1
ATOM 2326 O O . LEU A 1 325 ? 17.557 -45.996 1.087 1.00 27.42 325 LEU A O 1
ATOM 2331 N N . SER A 1 326 ? 16.507 -44.707 2.568 1.00 24.67 326 SER A N 1
ATOM 2332 C CA . SER A 1 326 ? 15.237 -45.401 2.436 1.00 24.89 326 SER A CA 1
ATOM 2333 C C . SER A 1 326 ? 14.714 -45.248 1.001 1.00 26.87 326 SER A C 1
ATOM 2334 O O . SER A 1 326 ? 14.065 -46.135 0.458 1.00 28.25 326 SER A O 1
ATOM 2337 N N . LYS A 1 327 ? 14.871 -44.076 0.463 1.00 26.79 327 LYS A N 1
ATOM 2338 C CA . LYS A 1 327 ? 14.431 -43.833 -0.900 1.00 30.17 327 LYS A CA 1
ATOM 2339 C C . LYS A 1 327 ? 15.296 -44.605 -1.925 1.00 30.66 327 LYS A C 1
ATOM 2340 O O . LYS A 1 327 ? 14.737 -45.156 -2.925 1.00 33.30 327 LYS A O 1
ATOM 2346 N N . LEU A 1 328 ? 16.565 -44.717 -1.675 1.00 30.57 328 LEU A N 1
ATOM 2347 C CA . LEU A 1 328 ? 17.402 -45.658 -2.492 1.00 34.97 328 LEU A CA 1
ATOM 2348 C C . LEU A 1 328 ? 16.849 -47.116 -2.442 1.00 37.99 328 LEU A C 1
ATOM 2349 O O . LEU A 1 328 ? 16.648 -47.748 -3.482 1.00 39.03 328 LEU A O 1
ATOM 2354 N N . LYS A 1 329 ? 16.461 -47.562 -1.275 1.00 34.85 329 LYS A N 1
ATOM 2355 C CA . LYS A 1 329 ? 15.958 -48.924 -1.031 1.00 37.48 329 LYS A CA 1
ATOM 2356 C C . LYS A 1 329 ? 14.688 -49.047 -1.845 1.00 38.60 329 LYS A C 1
ATOM 2357 O O . LYS A 1 329 ? 14.530 -49.973 -2.589 1.00 40.72 329 LYS A O 1
ATOM 2363 N N . GLU A 1 330 ? 13.817 -48.082 -1.675 1.00 36.25 330 GLU A N 1
ATOM 2364 C CA . GLU A 1 330 ? 12.534 -48.254 -2.277 1.00 41.06 330 GLU A CA 1
ATOM 2365 C C . GLU A 1 330 ? 12.575 -48.246 -3.782 1.00 42.35 330 GLU A C 1
ATOM 2366 O O . GLU A 1 330 ? 11.764 -48.928 -4.409 1.00 43.01 330 GLU A O 1
ATOM 2372 N N . LEU A 1 331 ? 13.407 -47.434 -4.357 1.00 39.51 331 LEU A N 1
ATOM 2373 C CA . LEU A 1 331 ? 13.680 -47.503 -5.840 1.00 42.91 331 LEU A CA 1
ATOM 2374 C C . LEU A 1 331 ? 14.315 -48.726 -6.407 1.00 43.98 331 LEU A C 1
ATOM 2375 O O . LEU A 1 331 ? 14.345 -48.862 -7.662 1.00 45.11 331 LEU A O 1
ATOM 2380 N N . GLY A 1 332 ? 14.717 -49.695 -5.583 1.00 41.75 332 GLY A N 1
ATOM 2381 C CA . GLY A 1 332 ? 15.261 -50.937 -6.110 1.00 46.41 332 GLY A CA 1
ATOM 2382 C C . GLY A 1 332 ? 16.632 -50.558 -6.598 1.00 49.09 332 GLY A C 1
ATOM 2383 O O . GLY A 1 332 ? 17.223 -51.316 -7.239 1.00 54.21 332 GLY A O 1
ATOM 2384 N N . ARG A 1 333 ? 17.184 -49.430 -6.084 1.00 59.01 333 ARG A N 1
ATOM 2385 C CA . ARG A 1 333 ? 18.582 -49.001 -6.377 1.00 59.31 333 ARG A CA 1
ATOM 2386 C C . ARG A 1 333 ? 19.696 -49.809 -5.712 1.00 58.59 333 ARG A C 1
ATOM 2387 O O . ARG A 1 333 ? 20.845 -49.402 -5.967 1.00 61.82 333 ARG A O 1
ATOM 2395 N N . LEU A 1 334 ? 19.447 -50.936 -4.991 1.00 49.18 334 LEU A N 1
ATOM 2396 C CA . LEU A 1 334 ? 20.543 -51.598 -4.263 1.00 46.93 334 LEU A CA 1
ATOM 2397 C C . LEU A 1 334 ? 20.680 -53.098 -4.529 1.00 47.68 334 LEU A C 1
ATOM 2398 O O . LEU A 1 334 ? 19.676 -53.782 -4.628 1.00 52.64 334 LEU A O 1
ATOM 2403 N N . LYS A 1 335 ? 21.888 -53.652 -4.611 1.00 43.12 335 LYS A N 1
ATOM 2404 C CA . LYS A 1 335 ? 22.072 -55.093 -4.687 1.00 45.69 335 LYS A CA 1
ATOM 2405 C C . LYS A 1 335 ? 22.825 -55.662 -3.500 1.00 40.73 335 LYS A C 1
ATOM 2406 O O . LYS A 1 335 ? 23.670 -54.973 -2.908 1.00 39.71 335 LYS A O 1
ATOM 2412 N N . LYS A 1 336 ? 22.558 -56.925 -3.189 1.00 41.52 336 LYS A N 1
ATOM 2413 C CA . LYS A 1 336 ? 23.332 -57.631 -2.189 1.00 41.63 336 LYS A CA 1
ATOM 2414 C C . LYS A 1 336 ? 24.807 -57.382 -2.475 1.00 41.14 336 LYS A C 1
ATOM 2415 O O . LYS A 1 336 ? 25.259 -57.458 -3.627 1.00 41.30 336 LYS A O 1
ATOM 2421 N N . GLY A 1 337 ? 25.527 -57.002 -1.429 1.00 35.62 337 GLY A N 1
ATOM 2422 C CA . GLY A 1 337 ? 26.960 -56.678 -1.549 1.00 35.21 337 GLY A CA 1
ATOM 2423 C C . GLY A 1 337 ? 27.381 -55.229 -1.803 1.00 33.78 337 GLY A C 1
ATOM 2424 O O . GLY A 1 337 ? 28.586 -54.872 -1.683 1.00 35.29 337 GLY A O 1
ATOM 2425 N N . ASP A 1 338 ? 26.435 -54.400 -2.221 1.00 33.99 338 ASP A N 1
ATOM 2426 C CA . ASP A 1 338 ? 26.699 -53.017 -2.497 1.00 32.70 338 ASP A CA 1
ATOM 2427 C C . ASP A 1 338 ? 27.252 -52.258 -1.244 1.00 30.53 338 ASP A C 1
ATOM 2428 O O . ASP A 1 338 ? 26.744 -52.478 -0.120 1.00 31.95 338 ASP A O 1
ATOM 2433 N N . ARG A 1 339 ? 28.286 -51.515 -1.398 1.00 30.14 339 ARG A N 1
ATOM 2434 C CA . ARG A 1 339 ? 28.954 -50.754 -0.300 1.00 28.45 339 ARG A CA 1
ATOM 2435 C C . ARG A 1 339 ? 28.469 -49.351 -0.347 1.00 26.69 339 ARG A C 1
ATOM 2436 O O . ARG A 1 339 ? 28.663 -48.590 -1.294 1.00 27.98 339 ARG A O 1
ATOM 2444 N N . ILE A 1 340 ? 27.745 -48.950 0.713 1.00 26.42 340 ILE A N 1
ATOM 2445 C CA . ILE A 1 340 ? 27.094 -47.674 0.812 1.00 24.84 340 ILE A CA 1
ATOM 2446 C C . ILE A 1 340 ? 27.795 -46.841 1.881 1.00 23.19 340 ILE A C 1
ATOM 2447 O O . ILE A 1 340 ? 27.840 -47.291 3.026 1.00 23.25 340 ILE A O 1
ATOM 2452 N N . ALA A 1 341 ? 28.207 -45.630 1.492 1.00 23.97 341 ALA A N 1
ATOM 2453 C CA . ALA A 1 341 ? 28.886 -44.697 2.431 1.00 22.36 341 ALA A CA 1
ATOM 2454 C C . ALA A 1 341 ? 27.831 -43.767 2.965 1.00 20.82 341 ALA A C 1
ATOM 2455 O O . ALA A 1 341 ? 27.026 -43.224 2.156 1.00 23.72 341 ALA A O 1
ATOM 2457 N N . LEU A 1 342 ? 27.662 -43.721 4.277 1.00 19.64 342 LEU A N 1
ATOM 2458 C CA . LEU A 1 342 ? 26.782 -42.702 4.932 1.00 21.17 342 LEU A CA 1
ATOM 2459 C C . LEU A 1 342 ? 27.712 -41.608 5.478 1.00 23.97 342 LEU A C 1
ATOM 2460 O O . LEU A 1 342 ? 28.678 -41.915 6.229 1.00 21.57 342 LEU A O 1
ATOM 2465 N N . LEU A 1 343 ? 27.503 -40.359 5.125 1.00 25.06 343 LEU A N 1
ATOM 2466 C CA . LEU A 1 343 ? 28.336 -39.305 5.669 1.00 26.11 343 LEU A CA 1
ATOM 2467 C C . LEU A 1 343 ? 27.773 -37.940 5.696 1.00 25.58 343 LEU A C 1
ATOM 2468 O O . LEU A 1 343 ? 26.747 -37.599 5.042 1.00 23.17 343 LEU A O 1
ATOM 2473 N N . GLY A 1 344 ? 28.302 -37.164 6.575 1.00 23.84 344 GLY A N 1
ATOM 2474 C CA . GLY A 1 344 ? 27.873 -35.723 6.644 1.00 24.32 344 GLY A CA 1
ATOM 2475 C C . GLY A 1 344 ? 28.972 -34.892 7.334 1.00 20.45 344 GLY A C 1
ATOM 2476 O O . GLY A 1 344 ? 29.727 -35.420 8.109 1.00 17.35 344 GLY A O 1
ATOM 2477 N N . ILE A 1 345 ? 28.816 -33.627 7.148 1.00 20.05 345 ILE A N 1
ATOM 2478 C CA . ILE A 1 345 ? 29.503 -32.590 7.889 1.00 22.36 345 ILE A CA 1
ATOM 2479 C C . ILE A 1 345 ? 28.491 -31.864 8.716 1.00 22.87 345 ILE A C 1
ATOM 2480 O O . ILE A 1 345 ? 27.526 -31.322 8.192 1.00 25.98 345 ILE A O 1
ATOM 2485 N N . GLY A 1 346 ? 28.655 -31.799 10.009 1.00 22.20 346 GLY A N 1
ATOM 2486 C CA . GLY A 1 346 ? 27.708 -31.120 10.878 1.00 22.19 346 GLY A CA 1
ATOM 2487 C C . GLY A 1 346 ? 28.258 -29.996 11.660 1.00 21.53 346 GLY A C 1
ATOM 2488 O O . GLY A 1 346 ? 29.526 -29.934 11.802 1.00 20.91 346 GLY A O 1
ATOM 2489 N N . SER A 1 347 ? 27.388 -29.156 12.222 1.00 19.77 347 SER A N 1
ATOM 2490 C CA . SER A 1 347 ? 27.778 -28.037 13.053 1.00 21.54 347 SER A CA 1
ATOM 2491 C C . SER A 1 347 ? 28.591 -28.642 14.228 1.00 20.21 347 SER A C 1
ATOM 2492 O O . SER A 1 347 ? 28.230 -29.682 14.753 1.00 22.27 347 SER A O 1
ATOM 2495 N N . GLY A 1 348 ? 29.639 -27.928 14.594 1.00 21.42 348 GLY A N 1
ATOM 2496 C CA . GLY A 1 348 ? 30.535 -28.410 15.695 1.00 21.79 348 GLY A CA 1
ATOM 2497 C C . GLY A 1 348 ? 31.962 -27.883 15.631 1.00 22.02 348 GLY A C 1
ATOM 2498 O O . GLY A 1 348 ? 32.424 -27.283 16.589 1.00 24.19 348 GLY A O 1
ATOM 2499 N N . LEU A 1 349 ? 32.616 -28.071 14.508 1.00 19.43 349 LEU A N 1
ATOM 2500 C CA . LEU A 1 349 ? 32.308 -28.937 13.340 1.00 21.04 349 LEU A CA 1
ATOM 2501 C C . LEU A 1 349 ? 32.603 -30.386 13.708 1.00 20.50 349 LEU A C 1
ATOM 2502 O O . LEU A 1 349 ? 33.551 -30.670 14.438 1.00 19.26 349 LEU A O 1
ATOM 2507 N N . ASN A 1 350 ? 31.813 -31.267 13.121 1.00 19.13 350 ASN A N 1
ATOM 2508 C CA . ASN A 1 350 ? 31.994 -32.698 13.140 1.00 18.58 350 ASN A CA 1
ATOM 2509 C C . ASN A 1 350 ? 31.849 -33.286 11.756 1.00 18.92 350 ASN A C 1
ATOM 2510 O O . ASN A 1 350 ? 31.156 -32.736 10.910 1.00 20.66 350 ASN A O 1
ATOM 2515 N N . CYS A 1 351 ? 32.429 -34.460 11.506 1.00 19.47 351 CYS A N 1
ATOM 2516 C CA . CYS A 1 351 ? 32.240 -35.178 10.305 1.00 17.89 351 CYS A CA 1
ATOM 2517 C C . CYS A 1 351 ? 32.227 -36.681 10.675 1.00 17.94 351 CYS A C 1
ATOM 2518 O O . CYS A 1 351 ? 33.173 -37.141 11.394 1.00 18.24 351 CYS A O 1
ATOM 2521 N N . SER A 1 352 ? 31.216 -37.414 10.145 1.00 17.50 352 SER A N 1
ATOM 2522 C CA . SER A 1 352 ? 31.117 -38.801 10.433 1.00 16.82 352 SER A CA 1
ATOM 2523 C C . SER A 1 352 ? 30.902 -39.499 9.084 1.00 18.26 352 SER A C 1
ATOM 2524 O O . SER A 1 352 ? 30.227 -38.979 8.222 1.00 19.66 352 SER A O 1
ATOM 2527 N N . MET A 1 353 ? 31.483 -40.743 8.988 1.00 17.35 353 MET A N 1
ATOM 2528 C CA . MET A 1 353 ? 31.486 -41.580 7.821 1.00 18.90 353 MET A CA 1
ATOM 2529 C C . MET A 1 353 ? 31.324 -42.985 8.238 1.00 19.90 353 MET A C 1
ATOM 2530 O O . MET A 1 353 ? 32.161 -43.492 9.035 1.00 21.52 353 MET A O 1
ATOM 2535 N N . ALA A 1 354 ? 30.304 -43.707 7.712 1.00 18.30 354 ALA A N 1
ATOM 2536 C CA . ALA A 1 354 ? 30.098 -45.073 8.138 1.00 17.74 354 ALA A CA 1
ATOM 2537 C C . ALA A 1 354 ? 29.661 -45.925 6.924 1.00 18.96 354 ALA A C 1
ATOM 2538 O O . ALA A 1 354 ? 29.228 -45.354 5.848 1.00 20.62 354 ALA A O 1
ATOM 2540 N N . GLU A 1 355 ? 29.773 -47.197 7.049 1.00 19.45 355 GLU A N 1
ATOM 2541 C CA . GLU A 1 355 ? 29.407 -48.054 5.922 1.00 19.68 355 GLU A CA 1
ATOM 2542 C C . GLU A 1 355 ? 28.323 -49.048 6.223 1.00 20.45 355 GLU A C 1
ATOM 2543 O O . GLU A 1 355 ? 28.341 -49.657 7.252 1.00 19.99 355 GLU A O 1
ATOM 2549 N N . VAL A 1 356 ? 27.417 -49.167 5.255 1.00 22.08 356 VAL A N 1
ATOM 2550 C CA . VAL A 1 356 ? 26.410 -50.266 5.184 1.00 21.59 356 VAL A CA 1
ATOM 2551 C C . VAL A 1 356 ? 26.811 -51.171 3.978 1.00 23.47 356 VAL A C 1
ATOM 2552 O O . VAL A 1 356 ? 27.095 -50.653 2.904 1.00 23.35 356 VAL A O 1
ATOM 2556 N N . VAL A 1 357 ? 26.750 -52.466 4.171 1.00 24.25 357 VAL A N 1
ATOM 2557 C CA . VAL A 1 357 ? 26.880 -53.413 3.000 1.00 27.30 357 VAL A CA 1
ATOM 2558 C C . VAL A 1 357 ? 25.536 -54.074 2.830 1.00 27.35 357 VAL A C 1
ATOM 2559 O O . VAL A 1 357 ? 25.007 -54.676 3.755 1.00 25.71 357 VAL A O 1
ATOM 2563 N N . TRP A 1 358 ? 24.924 -53.704 1.722 1.00 27.32 358 TRP A N 1
ATOM 2564 C CA . TRP A 1 358 ? 23.568 -54.134 1.422 1.00 29.69 358 TRP A CA 1
ATOM 2565 C C . TRP A 1 358 ? 23.461 -55.656 1.390 1.00 30.44 358 TRP A C 1
ATOM 2566 O O . TRP A 1 358 ? 24.326 -56.458 0.996 1.00 33.22 358 TRP A O 1
#

Nearest PDB structures (foldseek):
  5vxe-assembly1_A-2  TM=1.003E+00  e=2.543E-79  Xanthomonas campestris pv. campestris str. ATCC 33913
  5vxi-assembly1_A-2  TM=9.990E-01  e=7.686E-74  Xanthomonas campestris pv. campestris str. ATCC 33913
  3s21-assembly1_A  TM=9.951E-01  e=2.176E-73  Xanthomonas campestris pv. campestris
  3s20-assembly1_A  TM=9.879E-01  e=1.260E-72  Xanthomonas campestris pv. campestris
  3s1z-assembly1_B  TM=9.875E-01  e=2.611E-70  Xanthomonas campestris pv. campestris

B-factor: mean 34.3, std 17.86, range [11.77, 107.14]

Foldseek 3Di:
DDDAQQVVWFDWKFFLFKFKWAAPAKDFLVVLCVLLVVLCVVVVPPDSCCCPVFQAGIAHAHPDPDAWLNQQLVQVVRRCVRNVHALAQAQEEEEEEPGFRDPDDGSFVVSCVVRPHDPNHYYHYHYFKQARLLVVVVVVSVCQRVPVGFKHKYKTWDHLPVVVVVLSVVSPPDPVVVVVSVQSVLEHTMMMMTMMGGCVVPPQHKGWTHWDKDFDLVQLVDPVVVCQVVLLVRVVVRVVRRCRNVVDDQVQAQAEQEQDRGDVSVVSNCVVRVHDVVRYDDDSRRHGGNINRSRSNSVNVCVVVVVDDQQHKYWGWYAGRSGMIIITIIGD

Radius of gyration: 19.77 Å; Cα contacts (8 Å, |Δi|>4): 752; chains: 1; bounding box: 49×62×41 Å

Solvent-accessible surface area: 15445 Å² total; per-residue (Å²): 230,109,114,163,26,60,99,162,16,21,118,32,0,3,6,17,2,6,5,11,22,54,0,74,81,67,27,30,2,132,84,2,22,122,171,0,75,86,5,8,94,151,54,54,22,210,63,43,22,2,20,99,79,12,13,1,81,0,0,61,18,15,82,128,151,35,82,3,0,64,1,0,11,97,0,0,119,98,0,15,143,55,17,135,28,30,30,116,106,2,15,0,0,0,2,1,8,91,20,127,30,119,171,77,75,31,0,0,41,41,0,5,58,66,14,45,35,43,138,162,19,92,41,65,46,26,87,42,33,27,1,0,1,3,30,0,1,21,51,0,0,125,20,0,56,175,40,91,20,71,19,0,0,0,0,0,0,10,43,6,42,137,63,4,101,128,5,40,129,126,5,62,101,98,75,133,108,10,103,113,23,7,61,22,0,16,58,3,0,0,0,0,0,0,0,0,0,52,26,123,81,32,108,119,22,19,72,0,31,1,31,16,65,102,58,8,78,119,78,98,186,58,108,79,222,57,52,56,86,20,1,31,98,2,0,114,114,0,26,66,1,0,121,106,36,10,49,13,39,29,133,106,2,55,32,0,0,9,12,16,57,8,128,58,38,23,60,31,9,15,177,56,35,59,7,65,93,92,57,14,42,84,21,4,21,91,17,3,17,3,12,1,0,7,4,1,0,5,0,5,26,5,77,119,90,64,140,24,149,128,45,16,53,0,0,1,0,0,40,4,66,17,2,25,0,3,0,1,0,0,32,32

Sequence (332 aa):
LVPRGSHMLFQNNVSIAGLAHIDAPHTLTSKEINERLQPTYDRLGIKTDVLGDDVAGIHARRLWDQDVQASDAATQAARKALIDANIGIEKIGLLINTSVSRDYLAPSTASSIVSGNLGVSDHHCMTFDVANACCLAFINGMDDIAARMLERGEIDYALVVDGETANLVYEKTLERMTSTEEEFRNELAALTLGCGAAAMVMARSEELVPDAPRYKGGVTRSATEWNKLDTRLLLIEGIKLAQKTFVAAKQVLGWAVEELDQFVIIHQVSRPHTAAFVKSFGIDPAKVMTIFGEHGNIGPASVPIVLSKLKELGRLKKGDRIALLGIGSGLNCSMAEVVW